Protein AF-A0A2H2ZWR9-F1 (afdb_monomer)

Secondary structure (DSSP, 8-state):
----SS-B--TTS-SSSBPPPHHHHHHHH--PPP-HHHHHTT--HHHHHHHHHHHHHHH-TTS----HHHHHHHHHHHHHHHTTSPP--TTSS-S---HHHHHHHHHHHHHHHHHHHHHH-GGGGGGHHHHHHHHHHHHHHHHHHHHHHHH--S-THHHHHHHHHHHHHHHHHHTTTT-HHHHHHHHHHHHHHHHHTT--SHHHHHHHHHHH----STTHHHHHHHHHHHHHGGG--

Sequence (237 aa):
MEAPQFPTKDDAGDGDGISAIPQWKLALTDAEPQVEFLDALDITPAMKDILSRLRRILHHSGHLSLTNTQLHDLTCFVVHKLLPLPPVTETSTYADANPLRLAASECLRCATALYMLIIHGTTYYSHFGLANAIIRQLRYHLVALHEAAAVSSVTAHDHDLLKLWALSVGMVASVGNGLHIDHEWFTDQARASAAALGARKWDDIVSHLQVILWARMPQEELFRQEWERAFVTTSVR

Foldseek 3Di:
DPAPPWAEADLVRDDTDQYDDPLLNVLVVDPDPQQVLLVLQLADPLLSSLQSSLLCSFVPPPPDDQDLVSLVSNLSNLSNHLRPDPQPDCPDPDVDPQLLRSLLHLLSSLLVNLVSDLQSDDPPVVCLVVLVVSLVSNVVSLVSNVVSVVVDPDDCVSVLLSSLLSLLSSLLSCPPSPNVVSNVVSLVSNLVSCVVVVHQAPVSSVVSNSSRHDHPGPSSVSSRVSVVVSNVVVPDD

Radius of gyration: 17.34 Å; Cα contacts (8 Å, |Δi|>4): 251; chains: 1; bounding box: 40×41×49 Å

Nearest PDB structures (foldseek):
  5m73-assembly1_C  TM=4.743E-01  e=1.566E+00  Homo sapiens
  4p3f-assembly1_A  TM=3.945E-01  e=1.429E+00  Homo sapiens
  7nfx-assembly1_u  TM=4.242E-01  e=3.405E+00  Homo sapiens
  8v3b-assembly1_a  TM=3.381E-01  e=2.588E+00  synthetic construct
  3jaj-assembly1_6  TM=3.445E-01  e=4.087E+00  Oryctolagus cuniculus

Organism: Trichoderma parareesei (NCBI:txid858221)

Solvent-accessible surface area (backbone atoms only — not comparable to full-atom values): 13463 Å² total; per-residue (Å²): 127,93,60,62,94,48,50,47,24,47,97,89,62,51,76,62,60,47,65,74,51,70,65,64,59,52,37,68,71,58,87,64,80,76,60,67,64,66,65,71,51,49,51,46,70,70,56,51,53,53,48,54,32,49,36,47,63,45,58,40,84,83,54,75,78,70,49,74,65,56,40,46,52,48,34,53,43,50,41,32,53,52,65,68,48,73,77,83,54,77,78,52,97,52,100,69,66,53,61,41,28,44,19,46,35,48,24,50,47,32,28,49,42,50,44,41,48,54,71,63,39,80,87,58,72,90,36,63,68,56,52,55,53,38,48,55,49,29,53,52,24,49,52,47,27,54,58,35,48,75,73,42,93,62,82,57,64,62,58,48,44,49,47,40,38,38,24,51,39,42,26,53,69,25,60,93,68,84,33,61,72,57,22,50,51,24,46,54,52,30,51,54,45,33,54,77,72,67,41,84,51,63,73,52,48,52,57,47,29,55,73,74,61,53,59,97,49,84,56,50,54,57,52,46,55,53,49,54,52,58,55,57,70,66,77,70,129

Structure (mmCIF, N/CA/C/O backbone):
data_AF-A0A2H2ZWR9-F1
#
_entry.id   AF-A0A2H2ZWR9-F1
#
loop_
_atom_site.group_PDB
_atom_site.id
_atom_site.type_symbol
_atom_site.label_atom_id
_atom_site.label_alt_id
_atom_site.label_comp_id
_atom_site.label_asym_id
_atom_site.label_entity_id
_atom_site.label_seq_id
_atom_site.pdbx_PDB_ins_code
_atom_site.Cartn_x
_atom_site.Cartn_y
_atom_site.Cartn_z
_atom_site.occupancy
_atom_site.B_iso_or_equiv
_atom_site.auth_seq_id
_atom_site.auth_comp_id
_atom_site.auth_asym_id
_atom_site.auth_atom_id
_atom_site.pdbx_PDB_model_num
ATOM 1 N N . MET A 1 1 ? 16.711 11.596 -3.605 1.00 50.69 1 MET A N 1
ATOM 2 C CA . MET A 1 1 ? 16.173 10.304 -3.135 1.00 50.69 1 MET A CA 1
ATOM 3 C C . MET A 1 1 ? 17.308 9.308 -3.260 1.00 50.69 1 MET A C 1
ATOM 5 O O . MET A 1 1 ? 17.981 9.362 -4.283 1.00 50.69 1 MET A O 1
ATOM 9 N N . GLU A 1 2 ? 17.578 8.479 -2.253 1.00 54.47 2 GLU A N 1
ATOM 10 C CA . GLU A 1 2 ? 18.428 7.306 -2.484 1.00 54.47 2 GLU A CA 1
ATOM 11 C C . GLU A 1 2 ? 17.659 6.410 -3.453 1.00 54.47 2 GLU A C 1
ATOM 13 O O . GLU A 1 2 ? 16.651 5.806 -3.094 1.00 54.47 2 GLU A O 1
ATOM 18 N N . ALA A 1 3 ? 18.042 6.461 -4.725 1.00 60.97 3 ALA A N 1
ATOM 19 C CA . ALA A 1 3 ? 17.500 5.568 -5.726 1.00 60.97 3 ALA A CA 1
ATOM 20 C C . ALA A 1 3 ? 18.183 4.202 -5.562 1.00 60.97 3 ALA A C 1
ATOM 22 O O . ALA A 1 3 ? 19.350 4.150 -5.155 1.00 60.97 3 ALA A O 1
ATOM 23 N N . PRO A 1 4 ? 17.484 3.102 -5.873 1.00 64.50 4 PRO A N 1
ATOM 24 C CA . PRO A 1 4 ? 18.125 1.805 -5.988 1.00 64.50 4 PRO A CA 1
ATOM 25 C C . PRO A 1 4 ? 19.365 1.895 -6.886 1.00 64.50 4 PRO A C 1
ATOM 27 O O . PRO A 1 4 ? 19.348 2.574 -7.912 1.00 64.50 4 PRO A O 1
ATOM 30 N N . GLN A 1 5 ? 20.449 1.231 -6.481 1.00 67.62 5 GLN A N 1
ATOM 31 C CA . GLN A 1 5 ? 21.755 1.362 -7.137 1.00 67.62 5 GLN A CA 1
ATOM 32 C C . GLN A 1 5 ? 21.746 0.842 -8.584 1.00 67.62 5 GLN A C 1
ATOM 34 O O . GLN A 1 5 ? 22.546 1.290 -9.404 1.00 67.62 5 GLN A O 1
ATOM 39 N N . PHE A 1 6 ? 20.842 -0.089 -8.895 1.00 71.62 6 PHE A N 1
ATOM 40 C CA . PHE A 1 6 ? 20.730 -0.723 -10.203 1.00 71.62 6 PHE A CA 1
ATOM 41 C C . PHE A 1 6 ? 19.311 -0.563 -10.776 1.00 71.62 6 PHE A C 1
ATOM 43 O O . PHE A 1 6 ? 18.341 -0.598 -10.019 1.00 71.62 6 PHE A O 1
ATOM 50 N N . PRO A 1 7 ? 19.156 -0.419 -12.103 1.00 76.62 7 PRO A N 1
ATOM 51 C CA . PRO A 1 7 ? 17.848 -0.504 -12.741 1.00 76.62 7 PRO A CA 1
ATOM 52 C C . PRO A 1 7 ? 17.295 -1.942 -12.715 1.00 76.62 7 PRO A C 1
ATOM 54 O O . PRO A 1 7 ? 17.941 -2.881 -12.238 1.00 76.62 7 PRO A O 1
ATOM 57 N N . THR A 1 8 ? 16.076 -2.119 -13.223 1.00 80.12 8 THR A N 1
ATOM 58 C CA . THR A 1 8 ? 15.511 -3.445 -13.516 1.00 80.12 8 THR A CA 1
ATOM 59 C C . THR A 1 8 ? 15.483 -3.670 -15.017 1.00 80.12 8 THR A C 1
ATOM 61 O O . THR A 1 8 ? 15.303 -2.724 -15.785 1.00 80.12 8 THR A O 1
ATOM 64 N N . LYS A 1 9 ? 15.646 -4.929 -15.425 1.00 82.50 9 LYS A N 1
ATOM 65 C CA . LYS A 1 9 ? 15.399 -5.333 -16.808 1.00 82.50 9 LYS A CA 1
ATOM 66 C C . LYS A 1 9 ? 13.905 -5.315 -17.099 1.00 82.50 9 LYS A C 1
ATOM 68 O O . LYS A 1 9 ? 13.092 -5.541 -16.195 1.00 82.50 9 LYS A O 1
ATOM 73 N N . ASP A 1 10 ? 13.554 -5.078 -18.354 1.00 76.56 10 ASP A N 1
ATOM 74 C CA . ASP A 1 10 ? 12.167 -5.183 -18.789 1.00 76.56 10 ASP A CA 1
ATOM 75 C C . ASP A 1 10 ? 11.682 -6.648 -18.827 1.00 76.56 10 ASP A C 1
ATOM 77 O O . ASP A 1 10 ? 12.406 -7.594 -18.492 1.00 76.56 10 ASP A O 1
ATOM 81 N N . ASP A 1 11 ? 10.419 -6.848 -19.207 1.00 74.81 11 ASP A N 1
ATOM 82 C CA . ASP A 1 11 ? 9.818 -8.183 -19.243 1.00 74.81 11 ASP A CA 1
ATOM 83 C C . ASP A 1 11 ? 10.410 -9.081 -20.351 1.00 74.81 11 ASP A C 1
ATOM 85 O O . ASP A 1 11 ? 10.362 -10.309 -20.221 1.00 74.81 11 ASP A O 1
ATOM 89 N N . ALA A 1 12 ? 11.007 -8.495 -21.400 1.00 69.81 12 ALA A N 1
ATOM 90 C CA . ALA A 1 12 ? 11.752 -9.216 -22.435 1.00 69.81 12 ALA A CA 1
ATOM 91 C C . ALA A 1 12 ? 13.157 -9.629 -21.951 1.00 69.81 12 ALA A C 1
ATOM 93 O O . ALA A 1 12 ? 13.765 -10.546 -22.503 1.00 69.81 12 ALA A O 1
ATOM 94 N N . GLY A 1 13 ? 13.626 -9.037 -20.850 1.00 72.56 13 GLY A N 1
ATOM 95 C CA . GLY A 1 13 ? 14.961 -9.248 -20.306 1.00 72.56 13 GLY A CA 1
ATOM 96 C C . GLY A 1 13 ? 16.002 -8.303 -20.899 1.00 72.56 13 GLY A C 1
ATOM 97 O O . GLY A 1 13 ? 17.197 -8.559 -20.719 1.00 72.56 13 GLY A O 1
ATOM 98 N N . ASP A 1 14 ? 15.562 -7.233 -21.556 1.00 71.00 14 ASP A N 1
ATOM 99 C CA . ASP A 1 14 ? 16.413 -6.193 -22.110 1.00 71.00 14 ASP A CA 1
ATOM 100 C C . ASP A 1 14 ? 16.729 -5.120 -21.050 1.00 71.00 14 ASP A C 1
ATOM 102 O O . ASP A 1 14 ? 15.963 -4.866 -20.113 1.00 71.00 14 ASP A O 1
ATOM 106 N N . GLY A 1 15 ? 17.908 -4.506 -21.187 1.00 72.38 15 GLY A N 1
ATOM 107 C CA . GLY A 1 15 ? 18.452 -3.513 -20.257 1.00 72.38 15 GLY A CA 1
ATOM 108 C C . GLY A 1 15 ? 19.461 -4.066 -19.242 1.00 72.38 15 GLY A C 1
ATOM 109 O O . GLY A 1 15 ? 19.745 -5.267 -19.173 1.00 72.38 15 GLY A O 1
ATOM 110 N N . ASP A 1 16 ? 20.007 -3.154 -18.437 1.00 69.06 16 ASP A N 1
ATOM 111 C CA . ASP A 1 16 ? 20.977 -3.454 -17.384 1.00 69.06 16 ASP A CA 1
ATOM 112 C C . ASP A 1 16 ? 20.286 -3.580 -16.014 1.00 69.06 16 ASP A C 1
ATOM 114 O O . ASP A 1 16 ? 19.300 -2.902 -15.732 1.00 69.06 16 ASP A O 1
ATOM 118 N N . GLY A 1 17 ? 20.814 -4.438 -15.136 1.00 78.38 17 GLY A N 1
ATOM 119 C CA . GLY A 1 17 ? 20.362 -4.551 -13.743 1.00 78.38 17 GLY A CA 1
ATOM 120 C C . GLY A 1 17 ? 19.562 -5.815 -13.403 1.00 78.38 17 GLY A C 1
ATOM 121 O O . GLY A 1 17 ? 19.810 -6.895 -13.952 1.00 78.38 17 GLY A O 1
ATOM 122 N N . ILE A 1 18 ? 18.658 -5.713 -12.422 1.00 80.44 18 ILE A N 1
ATOM 123 C CA . ILE A 1 18 ? 18.008 -6.875 -11.789 1.00 80.44 18 ILE A CA 1
ATOM 124 C C . ILE A 1 18 ? 17.006 -7.513 -12.754 1.00 80.44 18 ILE A C 1
ATOM 126 O O . ILE A 1 18 ? 16.113 -6.850 -13.281 1.00 80.44 18 ILE A O 1
ATOM 130 N N . SER A 1 19 ? 17.150 -8.820 -12.976 1.00 83.81 19 SER A N 1
ATOM 131 C CA . SER A 1 19 ? 16.258 -9.586 -13.853 1.00 83.81 19 SER A CA 1
ATOM 132 C C . SER A 1 19 ? 14.951 -9.940 -13.145 1.00 83.81 19 SER A C 1
ATOM 134 O O . SER A 1 19 ? 14.957 -10.269 -11.961 1.00 83.81 19 SER A O 1
ATOM 136 N N . ALA A 1 20 ? 13.839 -9.933 -13.885 1.00 83.81 20 ALA A N 1
ATOM 137 C CA . ALA A 1 20 ? 12.557 -10.401 -13.370 1.00 83.81 20 ALA A CA 1
ATOM 138 C C . ALA A 1 20 ? 12.635 -11.873 -12.936 1.00 83.81 20 ALA A C 1
ATOM 140 O O . ALA A 1 20 ? 13.124 -12.727 -13.685 1.00 83.81 20 ALA A O 1
ATOM 141 N N . ILE A 1 21 ? 12.110 -12.170 -11.746 1.00 85.12 21 ILE A N 1
ATOM 142 C CA . ILE A 1 21 ? 12.061 -13.536 -11.219 1.00 85.12 21 ILE A CA 1
ATOM 143 C C . ILE A 1 21 ? 11.062 -14.399 -12.012 1.00 85.12 21 ILE A C 1
ATOM 145 O O . ILE A 1 21 ? 10.106 -13.860 -12.580 1.00 85.12 21 ILE A O 1
ATOM 149 N N . PRO A 1 22 ? 11.213 -15.737 -12.040 1.00 85.75 22 PRO A N 1
ATOM 150 C CA . PRO A 1 22 ? 10.302 -16.615 -12.777 1.00 85.75 22 PRO A CA 1
ATOM 151 C C . PRO A 1 22 ? 8.822 -16.402 -12.430 1.00 85.75 22 PRO A C 1
ATOM 153 O O . PRO A 1 22 ? 7.985 -16.344 -13.323 1.00 85.75 22 PRO A O 1
ATOM 156 N N . GLN A 1 23 ? 8.504 -16.197 -11.151 1.00 86.62 23 GLN A N 1
ATOM 157 C CA . GLN A 1 23 ? 7.146 -15.950 -10.658 1.00 86.62 23 GLN A CA 1
ATOM 158 C C . GLN A 1 23 ? 6.553 -14.662 -11.242 1.00 86.62 23 GLN A C 1
ATOM 160 O O . GLN A 1 23 ? 5.377 -14.629 -11.586 1.00 86.62 23 GLN A O 1
ATOM 165 N N . TRP A 1 24 ? 7.372 -13.620 -11.421 1.00 87.75 24 TRP A N 1
ATOM 166 C CA . TRP A 1 24 ? 6.958 -12.361 -12.044 1.00 87.75 24 TRP A CA 1
ATOM 167 C C . TRP A 1 24 ? 6.587 -12.533 -13.517 1.00 87.75 24 TRP A C 1
ATOM 169 O O . TRP A 1 24 ? 5.649 -11.900 -14.008 1.00 87.75 24 TRP A O 1
ATOM 179 N N . LYS A 1 25 ? 7.323 -13.398 -14.221 1.00 85.56 25 LYS A N 1
ATOM 180 C CA . LYS A 1 25 ? 7.058 -13.728 -15.625 1.00 85.56 25 LYS A CA 1
ATOM 181 C C . LYS A 1 25 ? 5.814 -14.603 -15.765 1.00 85.56 25 LYS A C 1
ATOM 183 O O . LYS A 1 25 ? 4.975 -14.319 -16.609 1.00 85.56 25 LYS A O 1
ATOM 188 N N . LEU A 1 26 ? 5.662 -15.613 -14.908 1.00 82.81 26 LEU A N 1
ATOM 189 C CA . LEU A 1 26 ? 4.489 -16.498 -14.894 1.00 82.81 26 LEU A CA 1
ATOM 190 C C . LEU A 1 26 ? 3.201 -15.743 -14.549 1.00 82.81 26 LEU A C 1
ATOM 192 O O . LEU A 1 26 ? 2.162 -15.978 -15.160 1.00 82.81 26 LEU A O 1
ATOM 196 N N . ALA A 1 27 ? 3.287 -14.753 -13.660 1.00 82.94 27 ALA A N 1
ATOM 197 C CA . ALA A 1 27 ? 2.158 -13.893 -13.336 1.00 82.94 27 ALA A CA 1
ATOM 198 C C . ALA A 1 27 ? 1.628 -13.096 -14.543 1.00 82.94 27 ALA A C 1
ATOM 200 O O . ALA A 1 27 ? 0.537 -12.548 -14.446 1.00 82.94 27 ALA A O 1
ATOM 201 N N . LEU A 1 28 ? 2.356 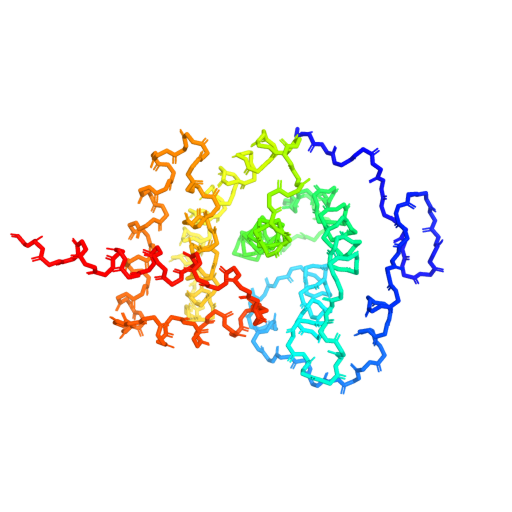-13.001 -15.664 1.00 76.00 28 LEU A N 1
ATOM 202 C CA . LEU A 1 28 ? 1.871 -12.368 -16.896 1.00 76.00 28 LEU A CA 1
ATOM 203 C C . LEU A 1 28 ? 0.943 -13.280 -17.708 1.00 76.00 28 LEU A C 1
ATOM 205 O O . LEU A 1 28 ? 0.034 -12.788 -18.373 1.00 76.00 28 LEU A O 1
ATOM 209 N N . THR A 1 29 ? 1.192 -14.590 -17.675 1.00 65.06 29 THR A N 1
ATOM 210 C CA . THR A 1 29 ? 0.524 -15.582 -18.529 1.00 65.06 29 THR A CA 1
ATOM 211 C C . THR A 1 29 ? -0.797 -16.090 -17.963 1.00 65.06 29 THR A C 1
ATOM 213 O O . THR A 1 29 ? -1.626 -16.576 -18.730 1.00 65.06 29 THR A O 1
ATOM 216 N N . ASP A 1 30 ? -1.022 -15.947 -16.656 1.00 61.34 30 ASP A N 1
ATOM 217 C CA . ASP A 1 30 ? -2.288 -16.336 -16.040 1.00 61.34 30 ASP A CA 1
ATOM 218 C C . ASP A 1 30 ? -3.377 -15.299 -16.333 1.00 61.34 30 ASP A C 1
ATOM 220 O O . ASP A 1 30 ? -3.388 -14.176 -15.812 1.00 61.34 30 ASP A O 1
ATOM 224 N N . ALA A 1 31 ? -4.311 -15.699 -17.195 1.00 52.28 31 ALA A N 1
ATOM 225 C CA . ALA A 1 31 ? -5.520 -14.961 -17.526 1.00 52.28 31 ALA A CA 1
ATOM 226 C C . ALA A 1 31 ? -6.542 -15.058 -16.380 1.00 52.28 31 ALA A C 1
ATOM 228 O O . ALA A 1 31 ? -7.630 -15.604 -16.542 1.00 52.28 31 ALA A O 1
ATOM 229 N N . GLU A 1 32 ? -6.197 -14.540 -15.203 1.00 55.16 32 GLU A N 1
ATOM 230 C CA . GLU A 1 32 ? -7.221 -14.213 -14.215 1.00 55.16 32 GLU A CA 1
ATOM 231 C C . GLU A 1 32 ? -7.973 -12.946 -14.634 1.00 55.16 32 GLU A C 1
ATOM 233 O O . GLU A 1 32 ? -7.344 -12.017 -15.167 1.00 55.16 32 GLU A O 1
ATOM 238 N N . PRO A 1 33 ? -9.294 -12.877 -14.374 1.00 55.25 33 PRO A N 1
ATOM 239 C CA . PRO A 1 33 ? -10.056 -11.659 -14.592 1.00 55.25 33 PRO A CA 1
ATOM 240 C C . PRO A 1 33 ? -9.368 -10.514 -13.848 1.00 55.25 33 PRO A C 1
ATOM 242 O O . PRO A 1 33 ? -9.050 -10.627 -12.662 1.00 55.25 33 PRO A O 1
ATOM 245 N N . GLN A 1 34 ? -9.085 -9.425 -14.569 1.00 55.59 34 GLN A N 1
ATOM 246 C CA . GLN A 1 34 ? -8.612 -8.201 -13.934 1.00 55.59 34 GLN A CA 1
ATOM 247 C C . GLN A 1 34 ? -9.599 -7.849 -12.827 1.00 55.59 34 GLN A C 1
ATOM 249 O O . GLN A 1 34 ? -10.811 -7.871 -13.037 1.00 55.59 34 GLN A O 1
ATOM 254 N N . VAL A 1 35 ? -9.076 -7.600 -11.631 1.00 63.00 35 VAL A N 1
ATOM 255 C CA . VAL A 1 35 ? -9.923 -7.255 -10.497 1.00 63.00 35 VAL A CA 1
ATOM 256 C C . VAL A 1 35 ? -10.542 -5.901 -10.822 1.00 63.00 35 VAL A C 1
ATOM 258 O O . VAL A 1 35 ? -9.807 -4.918 -10.884 1.00 63.00 35 VAL A O 1
ATOM 261 N N . GLU A 1 36 ? -11.863 -5.859 -11.021 1.00 70.62 36 GLU A N 1
ATOM 262 C CA . GLU A 1 36 ? -12.640 -4.649 -11.361 1.00 70.62 36 GLU A CA 1
ATOM 263 C C . GLU A 1 36 ? -12.281 -3.453 -10.459 1.00 70.62 36 GLU A C 1
ATOM 265 O O . GLU A 1 36 ? -12.271 -2.303 -10.885 1.00 70.62 36 GLU A O 1
ATOM 270 N N . PHE A 1 37 ? -11.876 -3.742 -9.223 1.00 77.56 37 PHE A N 1
ATOM 271 C CA . PHE A 1 37 ? -11.366 -2.775 -8.262 1.00 77.56 37 PHE A CA 1
ATOM 272 C C . PHE A 1 37 ? -10.126 -1.982 -8.734 1.00 77.56 37 PHE A C 1
ATOM 274 O O . PHE A 1 37 ? -10.056 -0.774 -8.527 1.00 77.56 37 PHE A O 1
ATOM 281 N N . LEU A 1 38 ? -9.133 -2.618 -9.373 1.00 78.12 38 LEU A N 1
ATOM 282 C CA . LEU A 1 38 ? -7.928 -1.909 -9.840 1.00 78.12 38 LEU A CA 1
ATOM 283 C C . LEU A 1 38 ? -8.235 -0.944 -10.990 1.00 78.12 38 LEU A C 1
ATOM 285 O O . LEU A 1 38 ? -7.519 0.041 -11.162 1.00 78.12 38 LEU A O 1
ATOM 289 N N . ASP A 1 39 ? -9.277 -1.234 -11.769 1.00 80.00 39 ASP A N 1
ATOM 290 C CA . ASP A 1 39 ? -9.803 -0.322 -12.783 1.00 80.00 39 ASP A CA 1
ATOM 291 C C . ASP A 1 39 ? -10.508 0.882 -12.152 1.00 80.00 39 ASP A C 1
ATOM 293 O O . ASP A 1 39 ? -10.339 2.007 -12.620 1.00 80.00 39 ASP A O 1
ATOM 297 N N . ALA A 1 40 ? -11.226 0.667 -11.049 1.00 82.75 40 ALA A N 1
ATOM 298 C CA . ALA A 1 40 ? -11.943 1.721 -10.336 1.00 82.75 40 ALA A CA 1
ATOM 299 C C . ALA A 1 40 ? -11.025 2.733 -9.619 1.00 82.75 40 ALA A C 1
ATOM 301 O O . ALA A 1 40 ? -11.422 3.876 -9.399 1.00 82.75 40 ALA A O 1
ATOM 302 N N . LEU A 1 41 ? -9.784 2.350 -9.291 1.00 81.50 41 LEU A N 1
ATOM 303 C CA . LEU A 1 41 ? -8.815 3.234 -8.629 1.00 81.50 41 LEU A CA 1
ATOM 304 C C . LEU A 1 41 ? -8.221 4.334 -9.528 1.00 81.50 41 LEU A C 1
ATOM 306 O O . LEU A 1 41 ? -7.492 5.177 -9.011 1.00 81.50 41 LEU A O 1
ATOM 310 N N . ASP A 1 42 ? -8.477 4.313 -10.843 1.00 84.25 42 ASP A N 1
ATOM 311 C CA . ASP A 1 42 ? -7.920 5.263 -11.825 1.00 84.25 42 ASP A CA 1
ATOM 312 C C . ASP A 1 42 ? -6.413 5.520 -11.617 1.00 84.25 42 ASP A C 1
ATOM 314 O O . ASP A 1 42 ? -5.978 6.634 -11.348 1.00 84.25 42 ASP A O 1
ATOM 318 N N . ILE A 1 43 ? -5.585 4.471 -11.693 1.00 86.81 43 ILE A N 1
ATOM 319 C CA . ILE A 1 43 ? -4.127 4.558 -11.474 1.00 86.81 43 ILE A CA 1
ATOM 320 C C . ILE A 1 43 ? -3.328 4.529 -12.779 1.00 86.81 43 ILE A C 1
ATOM 322 O O . ILE A 1 43 ? -3.855 4.334 -13.881 1.00 86.81 43 ILE A O 1
ATOM 326 N N . THR A 1 44 ? -2.020 4.776 -12.700 1.00 87.38 44 THR A N 1
ATOM 327 C CA . THR A 1 44 ? -1.153 4.665 -13.879 1.00 87.38 44 THR A CA 1
ATOM 328 C C . THR A 1 44 ? -1.069 3.216 -14.375 1.00 87.38 44 THR A C 1
ATOM 330 O O . THR A 1 44 ? -1.099 2.279 -13.569 1.00 87.38 44 THR A O 1
ATOM 333 N N . PRO A 1 45 ? -0.900 2.991 -15.694 1.00 85.25 45 PRO A N 1
ATOM 334 C CA . PRO A 1 45 ? -0.803 1.638 -16.243 1.00 85.25 45 PRO A CA 1
ATOM 335 C C . PRO A 1 45 ? 0.365 0.842 -15.648 1.00 85.25 45 PRO A C 1
ATOM 337 O O . PRO A 1 45 ? 0.233 -0.352 -15.401 1.00 85.25 45 PRO A O 1
ATOM 340 N N . ALA A 1 46 ? 1.483 1.517 -15.358 1.00 86.06 46 ALA A N 1
ATOM 341 C CA . ALA A 1 46 ? 2.647 0.907 -14.722 1.00 86.06 46 ALA A CA 1
ATOM 342 C C . ALA A 1 46 ? 2.323 0.379 -13.315 1.00 86.06 46 ALA A C 1
ATOM 344 O O . ALA A 1 46 ? 2.667 -0.758 -12.993 1.00 86.06 46 ALA A O 1
ATOM 345 N N . MET A 1 47 ? 1.615 1.163 -12.492 1.00 89.50 47 MET A N 1
ATOM 346 C CA . MET A 1 47 ? 1.202 0.690 -11.170 1.00 89.50 47 MET A CA 1
ATOM 347 C C . MET A 1 47 ? 0.162 -0.419 -11.249 1.00 89.50 47 MET A C 1
ATOM 349 O O . MET A 1 47 ? 0.242 -1.376 -10.476 1.00 89.50 47 MET A O 1
ATOM 353 N N . LYS A 1 48 ? -0.771 -0.330 -12.202 1.00 89.12 48 LYS A N 1
ATOM 354 C CA . LYS A 1 48 ? -1.764 -1.380 -12.435 1.00 89.12 48 LYS A CA 1
ATOM 355 C C . LYS A 1 48 ? -1.106 -2.714 -12.796 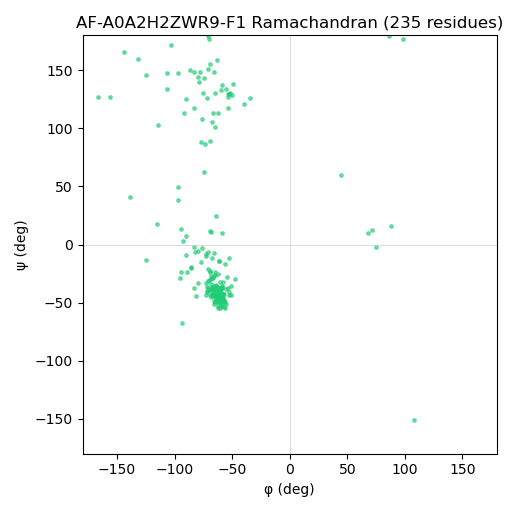1.00 89.12 48 LYS A C 1
ATOM 357 O O . LYS A 1 48 ? -1.481 -3.735 -12.220 1.00 89.12 48 LYS A O 1
ATOM 362 N N . ASP A 1 49 ? -0.118 -2.717 -13.693 1.00 87.94 49 ASP A N 1
ATOM 363 C CA . ASP A 1 49 ? 0.639 -3.924 -14.066 1.00 87.94 49 ASP A CA 1
ATOM 364 C C . ASP A 1 49 ? 1.362 -4.532 -12.855 1.00 87.94 49 ASP A C 1
ATOM 366 O O . ASP A 1 49 ? 1.191 -5.716 -12.554 1.00 87.94 49 ASP A O 1
ATOM 370 N N . ILE A 1 50 ? 2.097 -3.706 -12.102 1.00 90.50 50 ILE A N 1
ATOM 371 C CA . ILE A 1 50 ? 2.859 -4.157 -10.931 1.00 90.50 50 ILE A CA 1
ATOM 372 C C . ILE A 1 50 ? 1.939 -4.763 -9.865 1.00 90.50 50 ILE A C 1
ATOM 374 O O . ILE A 1 50 ? 2.198 -5.871 -9.389 1.00 90.50 50 ILE A O 1
ATOM 378 N N . LEU A 1 51 ? 0.854 -4.072 -9.504 1.00 91.12 51 LEU A N 1
ATOM 379 C CA . LEU A 1 51 ? -0.093 -4.558 -8.498 1.00 91.12 51 LEU A CA 1
ATOM 380 C C . LEU A 1 51 ? -0.803 -5.829 -8.949 1.00 91.12 51 LEU A C 1
ATOM 382 O O . LEU A 1 51 ? -0.932 -6.756 -8.155 1.00 91.12 51 LEU A O 1
ATOM 386 N N . SER A 1 52 ? -1.221 -5.908 -10.213 1.00 89.12 52 SER A N 1
ATOM 387 C CA . SER A 1 52 ? -1.886 -7.103 -10.746 1.00 89.12 52 SER A CA 1
ATOM 388 C C . SER A 1 52 ? -0.990 -8.337 -10.621 1.00 89.12 52 SER A C 1
ATOM 390 O O . SER A 1 52 ? -1.443 -9.393 -10.180 1.00 89.12 52 SER A O 1
ATOM 392 N N . ARG A 1 53 ? 0.304 -8.202 -10.933 1.00 89.44 53 ARG A N 1
ATOM 393 C CA . ARG A 1 53 ? 1.274 -9.300 -10.801 1.00 89.44 53 ARG A CA 1
ATOM 394 C C . ARG A 1 53 ? 1.555 -9.656 -9.354 1.00 89.44 53 ARG A C 1
ATOM 396 O O . ARG A 1 53 ? 1.574 -10.835 -9.020 1.00 89.44 53 ARG A O 1
ATOM 403 N N . LEU A 1 54 ? 1.737 -8.662 -8.489 1.00 91.44 54 LEU A N 1
ATOM 404 C CA . LEU A 1 54 ? 1.937 -8.895 -7.060 1.00 91.44 54 LEU A CA 1
ATOM 405 C C . LEU A 1 54 ? 0.745 -9.607 -6.429 1.00 91.44 54 LEU A C 1
ATOM 407 O O . LEU A 1 54 ? 0.941 -10.547 -5.668 1.00 91.44 54 LEU A O 1
ATOM 411 N N . ARG A 1 55 ? -0.480 -9.207 -6.778 1.00 89.38 55 ARG A N 1
ATOM 412 C CA . ARG A 1 55 ? -1.695 -9.893 -6.337 1.00 89.38 55 ARG A CA 1
ATOM 413 C C . ARG A 1 55 ? -1.700 -11.339 -6.798 1.00 89.38 55 ARG A C 1
ATOM 415 O O . ARG A 1 55 ? -1.888 -12.209 -5.965 1.00 89.38 55 ARG A O 1
ATOM 422 N N . ARG A 1 56 ? -1.410 -11.616 -8.073 1.00 87.06 56 ARG A N 1
ATOM 423 C CA . ARG A 1 56 ? -1.298 -13.000 -8.563 1.00 87.06 56 ARG A CA 1
ATOM 424 C C . ARG A 1 56 ? -0.276 -13.785 -7.750 1.00 87.06 56 ARG A C 1
ATOM 426 O O . ARG A 1 56 ? -0.616 -14.817 -7.198 1.00 87.06 56 ARG A O 1
ATOM 433 N N . ILE A 1 57 ? 0.933 -13.262 -7.574 1.00 88.44 57 ILE A N 1
ATOM 434 C CA . ILE A 1 57 ? 2.004 -13.959 -6.846 1.00 88.44 57 ILE A CA 1
ATOM 435 C C . ILE A 1 57 ? 1.652 -14.194 -5.367 1.00 88.44 57 ILE A C 1
ATOM 437 O O . ILE A 1 57 ? 1.964 -15.254 -4.832 1.00 88.44 57 ILE A O 1
ATOM 441 N N . LEU A 1 58 ? 1.036 -13.215 -4.696 1.00 87.25 58 LEU A N 1
ATOM 442 C CA . LEU A 1 58 ? 0.815 -13.239 -3.244 1.00 87.25 58 LEU A CA 1
ATOM 443 C C . LEU A 1 58 ? -0.559 -13.793 -2.828 1.00 87.25 58 LEU A C 1
ATOM 445 O O . LEU A 1 58 ? -0.699 -14.261 -1.698 1.00 87.25 58 LEU A O 1
ATOM 449 N N . HIS A 1 59 ? -1.572 -13.748 -3.701 1.00 82.31 59 HIS A N 1
ATOM 450 C CA . HIS A 1 59 ? -2.927 -14.262 -3.440 1.00 82.31 59 HIS A CA 1
ATOM 451 C C . HIS A 1 59 ? -3.142 -15.676 -3.962 1.00 82.31 59 HIS A C 1
ATOM 453 O O . HIS A 1 59 ? -3.952 -16.402 -3.379 1.00 82.31 59 HIS A O 1
ATOM 459 N N . HIS A 1 60 ? -2.453 -16.098 -5.030 1.00 73.38 60 HIS A N 1
ATOM 460 C CA . HIS A 1 60 ? -2.625 -17.460 -5.527 1.00 73.38 60 HIS A CA 1
ATOM 461 C C . HIS A 1 60 ? -2.072 -18.481 -4.535 1.00 73.38 60 HIS A C 1
ATOM 463 O O . HIS A 1 60 ? -0.875 -18.742 -4.463 1.00 73.38 60 HIS A O 1
ATOM 469 N N . SER A 1 61 ? -2.995 -19.152 -3.850 1.00 54.72 61 SER A N 1
ATOM 470 C CA . SER A 1 61 ? -2.733 -20.321 -3.002 1.00 54.72 61 SER A CA 1
ATOM 471 C C . SER A 1 61 ? -2.143 -21.528 -3.755 1.00 54.72 61 SER A C 1
ATOM 473 O O . SER A 1 61 ? -1.649 -22.455 -3.118 1.00 54.72 61 SER A O 1
ATOM 475 N N . GLY A 1 62 ? -2.187 -21.523 -5.096 1.00 51.34 62 GLY A N 1
ATOM 476 C CA . GLY A 1 62 ? -1.639 -22.574 -5.959 1.00 51.34 62 GLY A CA 1
ATOM 477 C C . GLY A 1 62 ? -0.153 -22.421 -6.302 1.00 51.34 62 GLY A C 1
ATOM 478 O O . GLY A 1 62 ? 0.491 -23.409 -6.656 1.00 51.34 62 GLY A O 1
ATOM 479 N N . HIS A 1 63 ? 0.422 -21.222 -6.160 1.00 52.81 63 HIS A N 1
ATOM 480 C CA . HIS A 1 63 ? 1.870 -21.061 -6.220 1.00 52.81 63 HIS A CA 1
ATOM 481 C C . HIS A 1 63 ? 2.434 -21.386 -4.840 1.00 52.81 63 HIS A C 1
ATOM 483 O O . HIS A 1 63 ? 2.096 -20.736 -3.854 1.00 52.81 63 HIS A O 1
ATOM 489 N N . LEU A 1 64 ? 3.258 -22.437 -4.782 1.00 55.50 64 LEU A N 1
ATOM 490 C CA . LEU A 1 64 ? 4.040 -22.839 -3.610 1.00 55.50 64 LEU A CA 1
ATOM 491 C C . LEU A 1 64 ? 4.492 -21.595 -2.838 1.00 55.50 64 LEU A C 1
ATOM 493 O O . LEU A 1 64 ? 5.085 -20.700 -3.442 1.00 55.50 64 LEU A O 1
ATOM 497 N N . SER A 1 65 ? 4.191 -21.548 -1.535 1.00 71.94 65 SER A N 1
ATOM 498 C CA . SER A 1 65 ? 4.600 -20.462 -0.639 1.00 71.94 65 SER A CA 1
ATOM 499 C C . SER A 1 65 ? 6.026 -20.034 -0.975 1.00 71.94 65 SER A C 1
ATOM 501 O O . SER A 1 65 ? 6.925 -20.883 -0.948 1.00 71.94 65 SER A O 1
ATOM 503 N N . LEU A 1 66 ? 6.214 -18.759 -1.334 1.00 82.50 66 LEU A N 1
ATOM 504 C CA . LEU A 1 66 ? 7.522 -18.249 -1.736 1.00 82.50 66 LEU A CA 1
ATOM 505 C C . LEU A 1 66 ? 8.557 -18.645 -0.684 1.00 82.50 66 LEU A C 1
ATOM 507 O O . LEU A 1 66 ? 8.362 -18.413 0.511 1.00 82.50 66 LEU A O 1
ATOM 511 N N . THR A 1 67 ? 9.663 -19.242 -1.120 1.00 86.62 67 THR A N 1
ATOM 512 C CA . THR A 1 67 ? 10.793 -19.441 -0.212 1.00 86.62 67 THR A CA 1
ATOM 513 C C . THR A 1 67 ? 11.329 -18.077 0.224 1.00 86.62 67 THR A C 1
ATOM 515 O O . THR A 1 67 ? 11.154 -17.083 -0.480 1.00 86.62 67 THR A O 1
ATOM 518 N N . ASN A 1 68 ? 12.045 -18.013 1.350 1.00 84.56 68 ASN A N 1
ATOM 519 C CA . ASN A 1 68 ? 12.664 -16.757 1.794 1.00 84.56 68 ASN A CA 1
ATOM 520 C C . ASN A 1 68 ? 13.550 -16.125 0.707 1.00 84.56 68 ASN A C 1
ATOM 522 O O . ASN A 1 68 ? 13.541 -14.911 0.546 1.00 84.56 68 ASN A O 1
ATOM 526 N N . THR A 1 69 ? 14.267 -16.937 -0.077 1.00 87.12 69 THR A N 1
ATOM 527 C CA . THR A 1 69 ? 15.076 -16.454 -1.207 1.00 87.12 69 THR A CA 1
ATOM 528 C C . THR A 1 69 ? 14.210 -15.897 -2.335 1.00 87.12 69 THR A C 1
ATOM 530 O O . THR A 1 69 ? 14.495 -14.825 -2.847 1.00 87.12 69 THR A O 1
ATOM 533 N N . GLN A 1 70 ? 13.113 -16.567 -2.695 1.00 88.38 70 GLN A N 1
ATOM 534 C CA . GLN A 1 70 ? 12.209 -16.061 -3.734 1.00 88.38 70 GLN A CA 1
ATOM 535 C C . GLN A 1 70 ? 11.505 -14.772 -3.300 1.00 88.38 70 GLN A C 1
ATOM 537 O O . GLN A 1 70 ? 11.309 -13.874 -4.115 1.00 88.38 70 GLN A O 1
ATOM 542 N N . LEU A 1 71 ? 11.143 -14.667 -2.019 1.00 88.38 71 LEU A N 1
ATOM 543 C CA . LEU A 1 71 ? 10.594 -13.446 -1.439 1.00 88.38 71 LEU A CA 1
ATOM 544 C C . LEU A 1 71 ? 11.631 -12.319 -1.433 1.00 88.38 71 LEU A C 1
ATOM 546 O O . LEU A 1 71 ? 11.294 -11.189 -1.769 1.00 88.38 71 LEU A O 1
ATOM 550 N N . HIS A 1 72 ? 12.886 -12.630 -1.101 1.00 88.25 72 HIS A N 1
ATOM 551 C CA . HIS A 1 72 ? 14.002 -11.694 -1.195 1.00 88.25 72 HIS A CA 1
ATOM 552 C C . HIS A 1 72 ? 14.164 -11.149 -2.611 1.00 88.25 72 HIS A C 1
ATOM 554 O O . HIS A 1 72 ? 14.122 -9.936 -2.810 1.00 88.25 72 HIS A O 1
ATOM 560 N N . ASP A 1 73 ? 14.268 -12.034 -3.600 1.00 89.00 73 ASP A N 1
ATOM 561 C CA . ASP A 1 73 ? 14.451 -11.647 -4.997 1.00 89.00 73 ASP A CA 1
ATOM 562 C C . ASP A 1 73 ? 13.251 -10.840 -5.517 1.00 89.00 73 ASP A C 1
ATOM 564 O O . ASP A 1 73 ? 13.432 -9.841 -6.219 1.00 89.00 73 ASP A O 1
ATOM 568 N N . LEU A 1 74 ? 12.025 -11.219 -5.126 1.00 91.19 74 LEU A N 1
ATOM 569 C CA . LEU A 1 74 ? 10.808 -10.474 -5.453 1.00 91.19 74 LEU A CA 1
ATOM 570 C C . LEU A 1 74 ? 10.831 -9.069 -4.851 1.00 91.19 74 LEU A C 1
ATOM 572 O O . LEU A 1 74 ? 10.575 -8.102 -5.565 1.00 91.19 74 LEU A O 1
ATOM 576 N N . THR A 1 75 ? 11.139 -8.941 -3.559 1.00 90.19 75 THR A N 1
ATOM 577 C CA . THR A 1 75 ? 11.223 -7.646 -2.876 1.00 90.19 75 THR A CA 1
ATOM 578 C C . THR A 1 75 ? 12.288 -6.766 -3.516 1.00 90.19 75 THR A C 1
ATOM 580 O O . THR A 1 75 ? 11.997 -5.615 -3.846 1.00 90.19 75 THR A O 1
ATOM 583 N N . CYS A 1 76 ? 13.483 -7.304 -3.771 1.00 87.50 76 CYS A N 1
ATOM 584 C CA . CYS A 1 76 ? 14.555 -6.595 -4.462 1.00 87.50 76 CYS A CA 1
ATOM 585 C C . CYS A 1 76 ? 14.085 -6.086 -5.827 1.00 87.50 76 CYS A C 1
ATOM 587 O O . CYS A 1 76 ? 14.148 -4.883 -6.083 1.00 87.50 76 CYS A O 1
ATOM 589 N N . PHE A 1 77 ? 13.554 -6.972 -6.671 1.00 90.12 77 PHE A N 1
ATOM 590 C CA . PHE A 1 77 ? 13.077 -6.617 -8.003 1.00 90.12 77 PHE A CA 1
ATOM 591 C C . PHE A 1 77 ? 11.971 -5.553 -7.960 1.00 90.12 77 PHE A C 1
ATOM 593 O O . PHE A 1 77 ? 12.057 -4.546 -8.657 1.00 90.12 77 PHE A O 1
ATOM 600 N N . VAL A 1 78 ? 10.958 -5.723 -7.110 1.00 91.06 78 VAL A N 1
ATOM 601 C CA . VAL A 1 78 ? 9.804 -4.814 -7.024 1.00 91.06 78 VAL A CA 1
ATOM 602 C C . VAL A 1 78 ? 10.205 -3.440 -6.501 1.00 91.06 78 VAL A C 1
ATOM 604 O O . VAL A 1 78 ? 9.808 -2.432 -7.080 1.00 91.06 78 VAL A O 1
ATOM 607 N N . VAL A 1 79 ? 11.034 -3.367 -5.458 1.00 89.69 79 VAL A N 1
ATOM 608 C CA . VAL A 1 79 ? 11.538 -2.089 -4.931 1.00 89.69 79 VAL A CA 1
ATOM 609 C C . VAL A 1 79 ? 12.393 -1.370 -5.982 1.00 89.69 79 VAL A C 1
ATOM 611 O O . VAL A 1 79 ? 12.222 -0.167 -6.191 1.00 89.69 79 VAL A O 1
ATOM 614 N N . HIS A 1 80 ? 13.253 -2.101 -6.702 1.00 87.31 80 HIS A N 1
ATOM 615 C CA . HIS A 1 80 ? 14.068 -1.539 -7.785 1.00 87.31 80 HIS A CA 1
ATOM 616 C C . HIS A 1 80 ? 13.244 -1.172 -9.026 1.00 87.31 80 HIS A C 1
ATOM 618 O O . HIS A 1 80 ? 13.672 -0.329 -9.805 1.00 87.31 80 HIS A O 1
ATOM 624 N N . LYS A 1 81 ? 12.054 -1.753 -9.207 1.00 87.56 81 LYS A N 1
ATOM 625 C CA . LYS A 1 81 ? 11.120 -1.378 -10.274 1.00 87.56 81 LYS A CA 1
ATOM 626 C C . LYS A 1 81 ? 10.271 -0.162 -9.898 1.00 87.56 81 LYS A C 1
ATOM 628 O O . LYS A 1 81 ? 10.011 0.664 -10.759 1.00 87.56 81 LYS A O 1
ATOM 633 N N . LEU A 1 82 ? 9.858 -0.036 -8.633 1.00 88.00 82 LEU A N 1
ATOM 634 C CA . LEU A 1 82 ? 8.940 1.006 -8.150 1.00 88.00 82 LEU A CA 1
ATOM 635 C C . LEU A 1 82 ? 9.615 2.347 -7.858 1.00 88.00 82 LEU A C 1
ATOM 637 O O . LEU A 1 82 ? 9.064 3.399 -8.172 1.00 88.00 82 LEU A O 1
ATOM 641 N N . LEU A 1 83 ? 10.766 2.341 -7.189 1.00 84.00 8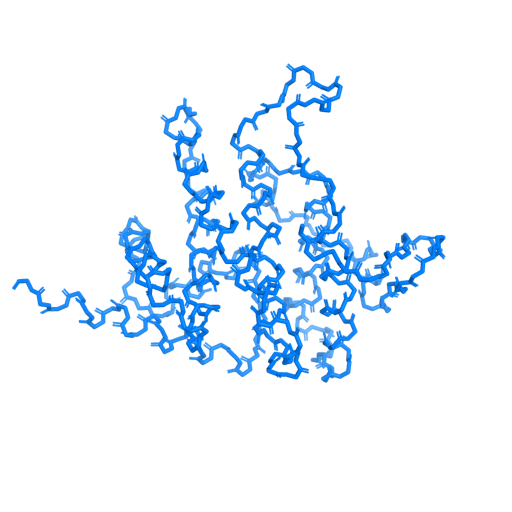3 LEU A N 1
ATOM 642 C CA . LEU A 1 83 ? 11.379 3.578 -6.698 1.00 84.00 83 LEU A CA 1
ATOM 643 C C . LEU A 1 83 ? 11.996 4.467 -7.789 1.00 84.00 83 LEU A C 1
ATOM 645 O O . LEU A 1 83 ? 11.930 5.683 -7.623 1.00 84.00 83 LEU A O 1
ATOM 649 N N . PRO A 1 84 ? 12.564 3.925 -8.886 1.00 79.69 84 PRO A N 1
ATOM 650 C CA . PRO A 1 84 ? 13.067 4.742 -9.987 1.00 79.69 84 PRO A CA 1
ATOM 651 C C . PRO A 1 84 ? 11.984 5.232 -10.945 1.00 79.69 84 PRO A C 1
ATOM 653 O O . PRO A 1 84 ? 12.322 5.980 -11.862 1.00 79.69 84 PRO A O 1
ATOM 656 N N . LEU A 1 85 ? 10.721 4.798 -10.790 1.00 75.12 85 LEU A N 1
ATOM 657 C CA . LEU A 1 85 ? 9.642 5.318 -11.627 1.00 75.12 85 LEU A CA 1
ATOM 658 C C . LEU A 1 85 ? 9.661 6.845 -11.528 1.00 75.12 85 LEU A C 1
ATOM 660 O O . LEU A 1 85 ? 9.734 7.371 -10.411 1.00 75.12 85 LEU A O 1
ATOM 664 N N . PRO A 1 86 ? 9.644 7.558 -12.668 1.00 67.94 86 PRO A N 1
ATOM 665 C CA . PRO A 1 86 ? 9.604 9.004 -12.628 1.00 67.94 86 PRO A CA 1
ATOM 666 C C . PRO A 1 86 ? 8.384 9.405 -11.793 1.00 67.94 86 PRO A C 1
ATOM 668 O O . PRO A 1 86 ? 7.317 8.811 -11.992 1.00 67.94 86 PRO A O 1
ATOM 671 N N . PRO A 1 87 ? 8.526 10.364 -10.855 1.00 62.69 87 PRO A N 1
ATOM 672 C CA . PRO A 1 87 ? 7.362 10.897 -10.167 1.00 62.69 87 PRO A CA 1
ATOM 673 C C . PRO A 1 87 ? 6.381 11.317 -11.250 1.00 62.69 87 PRO A C 1
ATOM 675 O O . PRO A 1 87 ? 6.791 11.951 -12.227 1.00 62.69 87 PRO A O 1
ATOM 678 N N . VAL A 1 88 ? 5.126 10.891 -11.132 1.00 59.84 88 VAL A N 1
ATOM 679 C CA . VAL A 1 88 ? 4.138 11.177 -12.170 1.00 59.84 88 VAL A CA 1
ATOM 680 C C . VAL A 1 88 ? 3.857 12.682 -12.122 1.00 59.84 88 VAL A C 1
ATOM 682 O O . VAL A 1 88 ? 3.032 13.156 -11.348 1.00 59.84 88 VAL A O 1
ATOM 685 N N . THR A 1 89 ? 4.638 13.458 -12.871 1.00 52.06 89 THR A N 1
ATOM 686 C CA . THR A 1 89 ? 4.524 14.910 -12.927 1.00 52.06 89 THR A CA 1
ATOM 687 C C . THR A 1 89 ? 3.440 15.302 -13.916 1.00 52.06 89 THR A C 1
ATOM 689 O O . THR A 1 89 ? 3.252 14.664 -14.954 1.00 52.06 89 THR A O 1
ATOM 692 N N . GLU A 1 90 ? 2.785 16.424 -13.626 1.00 46.12 90 GLU A N 1
ATOM 693 C CA . GLU A 1 90 ? 1.786 17.096 -14.473 1.00 46.12 90 GLU A CA 1
ATOM 694 C C . GLU A 1 90 ? 2.275 17.385 -15.909 1.00 46.12 90 GLU A C 1
ATOM 696 O O . GLU A 1 90 ? 1.492 17.738 -16.781 1.00 46.12 90 GLU A O 1
ATOM 701 N N . THR A 1 91 ? 3.575 17.227 -16.171 1.00 44.03 91 THR A N 1
ATOM 702 C CA . THR A 1 91 ? 4.253 17.498 -17.442 1.00 44.03 91 THR A CA 1
ATOM 703 C C . THR A 1 91 ? 4.372 16.302 -18.385 1.00 44.03 91 THR A C 1
ATOM 705 O O . THR A 1 91 ? 4.960 16.450 -19.459 1.00 44.03 91 THR A O 1
ATOM 708 N N . SER A 1 92 ? 3.827 15.124 -18.049 1.00 44.94 92 SER A N 1
ATOM 709 C CA . SER A 1 92 ? 3.607 14.113 -19.091 1.00 44.94 92 SER A CA 1
ATOM 710 C C . SER A 1 92 ? 2.691 14.726 -20.154 1.00 44.94 92 SER A C 1
ATOM 712 O O . SER A 1 92 ? 1.744 15.423 -19.813 1.00 44.94 92 SER A O 1
ATOM 714 N N . THR A 1 93 ? 2.981 14.509 -21.432 1.00 46.59 93 THR A N 1
ATOM 715 C CA . THR A 1 93 ? 2.384 15.156 -22.619 1.00 46.59 93 THR A CA 1
ATOM 716 C C . THR A 1 93 ? 0.859 15.000 -22.782 1.00 46.59 93 THR A C 1
ATOM 718 O O . THR A 1 93 ? 0.309 15.345 -23.826 1.00 46.59 93 THR A O 1
ATOM 721 N N . TYR A 1 94 ? 0.173 14.479 -21.769 1.00 46.66 94 TYR A N 1
ATOM 722 C CA . TYR A 1 94 ? -1.269 14.404 -21.648 1.00 46.66 94 TYR A CA 1
ATOM 723 C C . TYR A 1 94 ? -1.761 15.644 -20.905 1.00 46.66 94 TYR A C 1
ATOM 725 O O . TYR A 1 94 ? -1.523 15.798 -19.711 1.00 46.66 94 TYR A O 1
ATOM 733 N N . ALA A 1 95 ? -2.496 16.505 -21.598 1.00 44.06 95 ALA A N 1
ATOM 734 C CA . ALA A 1 95 ? -3.190 17.666 -21.042 1.00 44.06 95 ALA A CA 1
ATOM 735 C C . ALA A 1 95 ? -4.325 17.313 -20.033 1.00 44.06 95 ALA A C 1
ATOM 737 O O . ALA A 1 95 ? -5.233 18.111 -19.844 1.00 44.06 95 ALA A O 1
ATOM 738 N N . ASP A 1 96 ? -4.257 16.138 -19.390 1.00 51.12 96 ASP A N 1
ATOM 739 C CA . ASP A 1 96 ? -5.286 15.465 -18.577 1.00 51.12 96 ASP A CA 1
ATOM 740 C C . ASP A 1 96 ? -4.676 14.819 -17.307 1.00 51.12 96 ASP A C 1
ATOM 742 O O . ASP A 1 96 ? -4.981 13.684 -16.927 1.00 51.12 96 ASP A O 1
ATOM 746 N N . ALA A 1 97 ? -3.746 15.502 -16.635 1.00 65.19 97 ALA A N 1
ATOM 747 C CA . ALA A 1 97 ? -3.167 14.996 -15.391 1.00 65.19 97 ALA A CA 1
ATOM 748 C C . ALA A 1 97 ? -4.182 15.112 -14.233 1.00 65.19 97 ALA A C 1
ATOM 750 O O . ALA A 1 97 ? -4.206 16.109 -13.519 1.00 65.19 97 ALA A O 1
ATOM 751 N N . ASN A 1 98 ? -5.043 14.102 -14.057 1.00 82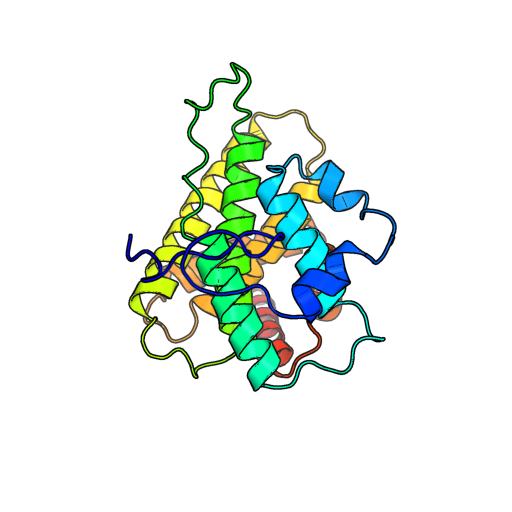.00 98 ASN A N 1
ATOM 752 C CA . ASN A 1 98 ? -5.988 14.021 -12.937 1.00 82.00 98 ASN A CA 1
ATOM 753 C C . ASN A 1 98 ? -5.220 13.944 -11.592 1.00 82.00 98 ASN A C 1
ATOM 755 O O . ASN A 1 98 ? -4.579 12.920 -11.334 1.00 82.00 98 ASN A O 1
ATOM 759 N N . PRO A 1 99 ? -5.295 14.958 -10.703 1.00 85.50 99 PRO A N 1
ATOM 760 C CA . PRO A 1 99 ? -4.554 14.963 -9.437 1.00 85.50 99 PRO A CA 1
ATOM 761 C C . PRO A 1 99 ? -4.876 13.767 -8.534 1.00 85.50 99 PRO A C 1
ATOM 763 O O . PRO A 1 99 ? -3.997 13.268 -7.830 1.00 85.50 99 PRO A O 1
ATOM 766 N N . LEU A 1 100 ? -6.116 13.267 -8.591 1.00 87.81 100 LEU A N 1
ATOM 767 C CA . LEU A 1 100 ? -6.556 12.102 -7.826 1.00 87.81 100 LEU A CA 1
ATOM 768 C C . LEU A 1 100 ? -5.795 10.842 -8.256 1.00 87.81 100 LEU A C 1
ATOM 770 O O . LEU A 1 100 ? -5.230 10.143 -7.417 1.00 87.81 100 LEU A O 1
ATOM 774 N N . ARG A 1 101 ? -5.705 10.612 -9.570 1.00 88.00 101 ARG A N 1
ATOM 775 C CA . ARG A 1 101 ? -4.954 9.508 -10.182 1.00 88.00 101 ARG A CA 1
ATOM 776 C C . ARG A 1 101 ? -3.477 9.536 -9.818 1.00 88.00 101 ARG A C 1
ATOM 778 O O . ARG A 1 101 ? -2.887 8.491 -9.525 1.00 88.00 101 ARG A O 1
ATOM 785 N N . LEU A 1 102 ? -2.873 10.726 -9.851 1.00 88.25 102 LEU A N 1
ATOM 786 C CA . LEU A 1 102 ? -1.470 10.920 -9.482 1.00 88.25 102 LEU A CA 1
ATOM 787 C C . LEU A 1 102 ? -1.249 10.541 -8.017 1.00 88.25 102 LEU A C 1
ATOM 789 O O . LEU A 1 102 ? -0.409 9.692 -7.719 1.00 88.25 102 LEU A O 1
ATOM 793 N N . ALA A 1 103 ? -2.051 11.107 -7.115 1.00 90.62 103 ALA A N 1
ATOM 794 C CA . ALA A 1 103 ? -1.943 10.837 -5.689 1.00 90.62 103 ALA A CA 1
ATOM 795 C C . ALA A 1 103 ? -2.196 9.356 -5.363 1.00 90.62 103 ALA A C 1
ATOM 797 O O . ALA A 1 103 ? -1.421 8.757 -4.621 1.00 90.62 103 ALA A O 1
ATOM 798 N N . ALA A 1 104 ? -3.213 8.733 -5.968 1.00 91.94 104 ALA A N 1
ATOM 799 C CA . ALA A 1 104 ? -3.527 7.318 -5.770 1.00 91.94 104 ALA A CA 1
ATOM 800 C C . ALA A 1 104 ? -2.376 6.409 -6.227 1.00 91.94 104 ALA A C 1
ATOM 802 O O . ALA A 1 104 ? -1.972 5.492 -5.505 1.00 91.94 104 ALA A O 1
ATOM 803 N N . SER A 1 105 ? -1.801 6.702 -7.397 1.00 92.50 105 SER A N 1
ATOM 804 C CA . SER A 1 105 ? -0.670 5.950 -7.946 1.00 92.50 105 SER A CA 1
ATOM 805 C C . SER A 1 105 ? 0.575 6.070 -7.066 1.00 92.50 105 SER A C 1
ATOM 807 O O . SER A 1 105 ? 1.233 5.065 -6.801 1.00 92.50 105 SER A O 1
ATOM 809 N N . GLU A 1 106 ? 0.878 7.268 -6.565 1.00 92.75 106 GLU A N 1
ATOM 810 C CA . GLU A 1 106 ? 2.022 7.498 -5.677 1.00 92.75 106 GLU A CA 1
ATOM 811 C C . GLU A 1 106 ? 1.817 6.880 -4.284 1.00 92.75 106 GLU A C 1
ATOM 813 O O . GLU A 1 106 ? 2.740 6.262 -3.747 1.00 92.75 106 GLU A O 1
ATOM 818 N N . CYS A 1 107 ? 0.601 6.941 -3.723 1.00 95.00 107 CYS A N 1
ATOM 819 C CA . CYS A 1 107 ? 0.249 6.214 -2.500 1.00 95.00 107 CYS A CA 1
ATOM 820 C C . CYS A 1 107 ? 0.502 4.714 -2.659 1.00 95.00 107 CYS A C 1
ATOM 822 O O . CYS A 1 107 ? 1.170 4.113 -1.816 1.00 95.00 107 CYS A O 1
ATOM 824 N N . LEU A 1 108 ? 0.016 4.114 -3.751 1.00 94.88 108 LEU A N 1
ATOM 825 C CA . LEU A 1 108 ? 0.240 2.699 -4.048 1.00 94.88 108 LEU A CA 1
ATOM 826 C C . LEU A 1 108 ? 1.718 2.385 -4.237 1.00 94.88 108 LEU A C 1
ATOM 828 O O . LEU A 1 108 ? 2.184 1.379 -3.711 1.00 94.88 108 LEU A O 1
ATOM 832 N N . ARG A 1 109 ? 2.469 3.234 -4.939 1.00 94.19 109 ARG A N 1
ATOM 833 C CA . ARG A 1 109 ? 3.907 3.050 -5.158 1.00 94.19 109 ARG A CA 1
ATOM 834 C C . ARG A 1 109 ? 4.667 3.010 -3.830 1.00 94.19 109 ARG A C 1
ATOM 836 O O . ARG A 1 109 ? 5.389 2.046 -3.569 1.00 94.19 109 ARG A O 1
ATOM 843 N N . CYS A 1 110 ? 4.462 4.008 -2.967 1.00 95.06 110 CYS A N 1
ATOM 844 C CA . CYS A 1 110 ? 5.120 4.092 -1.663 1.00 95.06 110 CYS A CA 1
ATOM 845 C C . CYS A 1 110 ? 4.683 2.964 -0.718 1.00 95.06 110 CYS A C 1
ATOM 847 O O . CYS A 1 110 ? 5.531 2.288 -0.134 1.00 95.06 110 CYS A O 1
ATOM 849 N N . ALA A 1 111 ? 3.375 2.726 -0.584 1.00 96.31 111 ALA A N 1
ATOM 850 C CA . ALA A 1 111 ? 2.858 1.684 0.297 1.00 96.31 111 ALA A CA 1
ATOM 851 C C . ALA A 1 111 ? 3.244 0.280 -0.191 1.00 96.31 111 ALA A C 1
ATOM 853 O O . ALA A 1 111 ? 3.629 -0.550 0.619 1.00 96.31 111 ALA A O 1
ATOM 854 N N . THR A 1 112 ? 3.263 0.010 -1.498 1.00 95.94 112 THR A N 1
ATOM 855 C CA . THR A 1 112 ? 3.725 -1.289 -2.021 1.00 95.94 112 THR A CA 1
ATOM 856 C C . THR A 1 112 ? 5.200 -1.515 -1.717 1.00 95.94 112 THR A C 1
ATOM 858 O O . THR A 1 112 ? 5.561 -2.594 -1.255 1.00 95.94 112 THR A O 1
ATOM 861 N N . ALA A 1 113 ? 6.054 -0.505 -1.906 1.00 93.50 113 ALA A N 1
ATOM 862 C CA . ALA A 1 113 ? 7.469 -0.622 -1.562 1.00 93.50 113 ALA A CA 1
ATOM 863 C C . ALA A 1 113 ? 7.663 -0.939 -0.067 1.00 93.50 113 ALA A C 1
ATOM 865 O O . ALA A 1 113 ? 8.385 -1.875 0.271 1.00 93.50 113 ALA A O 1
ATOM 866 N N . LEU A 1 114 ? 6.971 -0.222 0.826 1.00 93.19 114 LEU A N 1
ATOM 867 C CA . LEU A 1 114 ? 7.010 -0.497 2.268 1.00 93.19 114 LEU A CA 1
ATOM 868 C C . LEU A 1 114 ? 6.439 -1.872 2.614 1.00 93.19 114 LEU A C 1
ATOM 870 O O . LEU A 1 114 ? 7.020 -2.581 3.429 1.00 93.19 114 LEU A O 1
ATOM 874 N N . TYR A 1 115 ? 5.343 -2.276 1.976 1.00 94.25 115 TYR A N 1
ATOM 875 C CA . TYR A 1 115 ? 4.721 -3.575 2.193 1.00 94.25 115 TYR A CA 1
ATOM 876 C C . TYR A 1 115 ? 5.679 -4.718 1.850 1.00 94.25 115 TYR A C 1
ATOM 878 O O . TYR A 1 115 ? 5.866 -5.616 2.667 1.00 94.25 115 TYR A O 1
ATOM 886 N N . MET A 1 116 ? 6.354 -4.641 0.698 1.00 92.62 116 MET A N 1
ATOM 887 C CA . MET A 1 116 ? 7.363 -5.626 0.291 1.00 92.62 116 MET A CA 1
ATOM 888 C C . MET A 1 116 ? 8.538 -5.699 1.275 1.00 92.62 116 MET A C 1
ATOM 890 O O . MET A 1 116 ? 9.035 -6.791 1.555 1.00 92.62 116 MET A O 1
ATOM 894 N N . LEU A 1 117 ? 8.965 -4.558 1.831 1.00 89.62 117 LEU A N 1
ATOM 895 C CA . LEU A 1 117 ? 9.997 -4.511 2.872 1.00 89.62 117 LEU A CA 1
ATOM 896 C C . LEU A 1 117 ? 9.511 -5.141 4.187 1.00 89.62 117 LEU A C 1
ATOM 898 O O . LEU A 1 117 ? 10.251 -5.910 4.800 1.00 89.62 117 LEU A O 1
ATOM 902 N N . ILE A 1 118 ? 8.268 -4.869 4.598 1.00 89.88 118 ILE A N 1
ATOM 903 C CA . ILE A 1 118 ? 7.672 -5.443 5.812 1.00 89.88 118 ILE A CA 1
ATOM 904 C C . ILE A 1 118 ? 7.577 -6.964 5.695 1.00 89.88 118 ILE A C 1
ATOM 906 O O . ILE A 1 118 ? 8.100 -7.663 6.560 1.00 89.88 118 ILE A O 1
ATOM 910 N N . ILE A 1 119 ? 6.950 -7.491 4.636 1.00 89.00 119 ILE A N 1
ATOM 911 C CA . ILE A 1 119 ? 6.725 -8.942 4.498 1.00 89.00 119 ILE A CA 1
ATOM 912 C C . ILE A 1 119 ? 8.027 -9.722 4.307 1.00 89.00 119 ILE A C 1
ATOM 914 O O . ILE A 1 119 ? 8.108 -10.878 4.709 1.00 89.00 119 ILE A O 1
ATOM 918 N N . HIS A 1 120 ? 9.055 -9.103 3.725 1.00 86.50 120 HIS A N 1
ATOM 919 C CA . HIS A 1 120 ? 10.382 -9.704 3.624 1.00 86.50 120 HIS A CA 1
ATOM 920 C C . HIS A 1 120 ? 11.091 -9.777 4.986 1.00 86.50 120 HIS A C 1
ATOM 922 O O . HIS A 1 120 ? 11.830 -10.723 5.254 1.00 86.50 120 HIS A O 1
ATOM 928 N N . GLY A 1 121 ? 10.828 -8.819 5.877 1.00 75.75 121 GLY A N 1
ATOM 929 C CA . GLY A 1 121 ? 11.419 -8.753 7.208 1.00 75.75 121 GLY A CA 1
ATOM 930 C C . GLY A 1 121 ? 12.772 -8.034 7.260 1.00 75.75 121 GLY A C 1
ATOM 931 O O . GLY A 1 121 ? 13.314 -7.554 6.262 1.00 75.75 121 GLY A O 1
ATOM 932 N N . THR A 1 122 ? 13.321 -7.946 8.475 1.00 55.84 122 THR A N 1
ATOM 933 C CA . THR A 1 122 ? 14.451 -7.082 8.871 1.00 55.84 122 THR A CA 1
ATOM 934 C C . THR A 1 122 ? 15.810 -7.452 8.272 1.00 55.84 122 THR A C 1
ATOM 936 O O . THR A 1 122 ? 16.822 -6.881 8.652 1.00 55.84 122 THR A O 1
ATOM 939 N N . THR A 1 123 ? 15.897 -8.344 7.292 1.00 51.47 123 THR A N 1
ATOM 940 C CA . THR A 1 123 ? 17.167 -8.659 6.611 1.00 51.47 123 THR A CA 1
ATOM 941 C C . THR A 1 123 ? 17.659 -7.520 5.702 1.00 51.47 123 THR A C 1
ATOM 943 O O . THR A 1 123 ? 18.792 -7.554 5.233 1.00 51.47 123 THR A O 1
ATOM 946 N N . TYR A 1 124 ? 16.860 -6.460 5.527 1.00 51.75 124 TYR A N 1
ATOM 947 C CA . TYR A 1 124 ? 17.169 -5.240 4.768 1.00 51.75 124 TYR A CA 1
ATOM 948 C C . TYR A 1 124 ? 17.672 -4.065 5.656 1.00 51.75 124 TYR A C 1
ATOM 950 O O . TYR A 1 124 ? 17.343 -2.901 5.422 1.00 51.75 124 TYR A O 1
ATOM 958 N N . TYR A 1 125 ? 18.481 -4.350 6.691 1.00 44.81 125 TYR A N 1
ATOM 959 C CA . TYR A 1 125 ? 18.966 -3.379 7.704 1.00 44.81 125 TYR A CA 1
ATOM 960 C C . TYR A 1 125 ? 19.720 -2.153 7.134 1.00 44.81 125 TYR A C 1
ATOM 962 O O . TYR A 1 125 ? 19.835 -1.141 7.823 1.00 44.81 125 TYR A O 1
ATOM 970 N N . SER A 1 126 ? 20.186 -2.177 5.879 1.00 54.31 126 SER A N 1
ATOM 971 C CA . SER A 1 126 ? 20.796 -1.011 5.213 1.00 54.31 126 SER A CA 1
ATOM 972 C C . SER A 1 126 ? 19.794 0.055 4.748 1.00 54.31 126 SER A C 1
ATOM 974 O O . SER A 1 126 ? 20.213 1.095 4.251 1.00 54.31 126 SER A O 1
ATOM 976 N N . HIS A 1 127 ? 18.482 -0.156 4.913 1.00 63.16 127 HIS A N 1
ATOM 977 C CA . HIS A 1 127 ? 17.448 0.696 4.312 1.00 63.16 127 HIS A CA 1
ATOM 978 C C . HIS A 1 127 ? 16.580 1.472 5.307 1.00 63.16 127 HIS A C 1
ATOM 980 O O . HIS A 1 127 ? 15.547 1.993 4.903 1.00 63.16 127 HIS A O 1
ATOM 986 N N . PHE A 1 128 ? 16.986 1.631 6.572 1.00 73.62 128 PHE A N 1
ATOM 987 C CA . PHE A 1 128 ? 16.268 2.510 7.515 1.00 73.62 128 PHE A CA 1
ATOM 988 C C . PHE A 1 128 ? 16.078 3.930 6.953 1.00 73.62 128 PHE A C 1
ATOM 990 O O . PHE A 1 128 ? 14.984 4.486 7.025 1.00 73.62 128 PHE A O 1
ATOM 997 N N . GLY A 1 129 ? 17.116 4.503 6.332 1.00 77.88 129 GLY A N 1
ATOM 998 C CA . GLY A 1 129 ? 17.030 5.814 5.677 1.00 77.88 129 GLY A CA 1
ATOM 999 C C . GLY A 1 129 ? 16.034 5.829 4.513 1.00 77.88 129 GLY A C 1
ATOM 1000 O O . GLY A 1 129 ? 15.193 6.726 4.424 1.00 77.88 129 GLY A O 1
ATOM 1001 N N . LEU A 1 130 ? 16.074 4.795 3.668 1.00 83.12 130 LEU A N 1
ATOM 1002 C CA . LEU A 1 130 ? 15.163 4.638 2.538 1.00 83.12 130 LEU A CA 1
ATOM 1003 C C . LEU A 1 130 ? 13.707 4.449 2.990 1.00 83.12 130 LEU A C 1
ATOM 1005 O O . LEU A 1 130 ? 12.826 5.161 2.515 1.00 83.12 130 LEU A O 1
ATOM 1009 N N . ALA A 1 131 ? 13.448 3.538 3.930 1.00 86.62 131 ALA A N 1
ATOM 1010 C CA . ALA A 1 131 ? 12.120 3.297 4.482 1.00 86.62 131 ALA A CA 1
ATOM 1011 C C . ALA A 1 131 ? 11.550 4.577 5.106 1.00 86.62 131 ALA A C 1
ATOM 1013 O O . ALA A 1 131 ? 10.428 4.960 4.787 1.00 86.62 131 ALA A O 1
ATOM 1014 N N . ASN A 1 132 ? 12.348 5.311 5.888 1.00 88.69 132 ASN A N 1
ATOM 1015 C CA . ASN A 1 132 ? 11.928 6.582 6.479 1.00 88.69 132 ASN A CA 1
ATOM 1016 C C . ASN A 1 132 ? 11.579 7.639 5.420 1.00 88.69 132 ASN A C 1
ATOM 1018 O O . ASN A 1 132 ? 10.601 8.374 5.576 1.00 88.69 132 ASN A O 1
ATOM 1022 N N . ALA A 1 133 ? 12.343 7.711 4.326 1.00 88.81 133 ALA A N 1
ATOM 1023 C CA . ALA A 1 133 ? 12.031 8.602 3.212 1.00 88.81 133 ALA A CA 1
ATOM 1024 C C . ALA A 1 133 ? 10.711 8.215 2.523 1.00 88.81 133 ALA A C 1
ATOM 1026 O O . ALA A 1 133 ? 9.887 9.091 2.249 1.00 88.81 133 ALA A O 1
ATOM 1027 N N . ILE A 1 134 ? 10.482 6.918 2.293 1.00 91.50 134 ILE A N 1
ATOM 1028 C CA . ILE A 1 134 ? 9.249 6.414 1.673 1.00 91.50 134 ILE A CA 1
ATOM 1029 C C . ILE A 1 134 ? 8.041 6.632 2.597 1.00 91.50 134 ILE A C 1
ATOM 1031 O O . ILE A 1 134 ? 6.987 7.026 2.112 1.00 91.50 134 ILE A O 1
ATOM 1035 N N . ILE A 1 135 ? 8.180 6.456 3.917 1.00 93.25 135 ILE A N 1
ATOM 1036 C CA . ILE A 1 135 ? 7.110 6.706 4.903 1.00 93.25 135 ILE A CA 1
ATOM 1037 C C . ILE A 1 135 ? 6.636 8.163 4.839 1.00 93.25 135 ILE A C 1
ATOM 1039 O O . ILE A 1 135 ? 5.435 8.430 4.783 1.00 93.25 135 ILE A O 1
ATOM 1043 N N . ARG A 1 136 ? 7.569 9.121 4.783 1.00 92.62 136 ARG A N 1
ATOM 1044 C CA . ARG A 1 136 ? 7.226 10.549 4.678 1.00 92.62 136 ARG A CA 1
ATOM 1045 C C . ARG A 1 136 ? 6.568 10.894 3.344 1.00 92.62 136 ARG A C 1
ATOM 1047 O O . ARG A 1 136 ? 5.626 11.682 3.322 1.00 92.62 136 ARG A O 1
ATOM 1054 N N . GLN A 1 137 ? 7.028 10.290 2.247 1.00 93.12 137 GLN A N 1
ATOM 1055 C CA . GLN A 1 137 ? 6.377 10.435 0.939 1.00 93.12 137 GLN A CA 1
ATOM 1056 C C . GLN A 1 137 ? 4.965 9.856 0.950 1.00 93.12 137 GLN A C 1
ATOM 1058 O O . GLN A 1 137 ? 4.038 10.510 0.486 1.00 93.12 137 GLN A O 1
ATOM 1063 N N . LEU A 1 138 ? 4.782 8.671 1.535 1.00 96.19 138 LEU A N 1
ATOM 1064 C CA . LEU A 1 138 ? 3.473 8.044 1.658 1.00 96.19 138 LEU A CA 1
ATOM 1065 C C . LEU A 1 138 ? 2.493 8.964 2.389 1.00 96.19 138 LEU A C 1
ATOM 1067 O O . LEU A 1 138 ? 1.389 9.193 1.904 1.00 96.19 138 LEU A O 1
ATOM 1071 N N . ARG A 1 139 ? 2.919 9.538 3.520 1.00 96.06 139 ARG A N 1
ATOM 1072 C CA . ARG A 1 139 ? 2.128 10.521 4.267 1.00 96.06 139 ARG A CA 1
ATOM 1073 C C . ARG A 1 139 ? 1.762 11.731 3.406 1.00 96.06 139 ARG A C 1
ATOM 1075 O O . ARG A 1 139 ? 0.597 12.115 3.377 1.00 96.06 139 ARG A O 1
ATOM 1082 N N . TYR A 1 140 ? 2.729 12.309 2.693 1.00 95.25 140 TYR A N 1
ATOM 1083 C CA . TYR A 1 140 ? 2.489 13.444 1.797 1.00 95.25 140 TYR A CA 1
ATOM 1084 C C . TYR A 1 140 ? 1.444 13.119 0.718 1.00 95.25 140 TYR A C 1
ATOM 1086 O O . TYR A 1 140 ? 0.479 13.862 0.547 1.00 95.25 140 TYR A O 1
ATOM 1094 N N . HIS A 1 141 ? 1.580 11.979 0.038 1.00 94.81 141 HIS A N 1
ATOM 1095 C CA . HIS A 1 141 ? 0.651 11.582 -1.018 1.00 94.81 141 HIS A CA 1
ATOM 1096 C C . HIS A 1 141 ? -0.733 11.200 -0.484 1.00 94.81 141 HIS A C 1
ATOM 1098 O O . HIS A 1 141 ? -1.722 11.454 -1.161 1.00 94.81 141 HIS A O 1
ATOM 1104 N N . LEU A 1 142 ? -0.838 10.667 0.738 1.00 95.62 142 LEU A N 1
ATOM 1105 C CA . LEU A 1 142 ? -2.132 10.403 1.379 1.00 95.62 142 LEU A CA 1
ATOM 1106 C C . LEU A 1 142 ? -2.902 11.689 1.693 1.00 95.62 142 LEU A C 1
ATOM 1108 O O . LEU A 1 142 ? -4.121 11.719 1.530 1.00 95.62 142 LEU A O 1
ATOM 1112 N N . VAL A 1 143 ? -2.201 12.750 2.105 1.00 95.00 143 VAL A N 1
ATOM 1113 C CA . VAL A 1 143 ? -2.805 14.081 2.273 1.00 95.00 143 VAL A CA 1
ATOM 1114 C C . VAL A 1 143 ? -3.288 14.610 0.922 1.00 95.00 143 VAL A C 1
ATOM 1116 O O . VAL A 1 143 ? -4.459 14.959 0.796 1.00 95.00 143 VAL A O 1
ATOM 1119 N N . ALA A 1 144 ? -2.440 14.563 -0.111 1.00 92.25 144 ALA A N 1
ATOM 1120 C CA . ALA A 1 144 ? -2.820 14.986 -1.460 1.00 92.25 144 ALA A CA 1
ATOM 1121 C C . ALA A 1 144 ? -4.008 14.179 -2.020 1.00 92.25 144 ALA A C 1
ATOM 1123 O O . ALA A 1 144 ? -4.896 14.737 -2.660 1.00 92.25 144 ALA A O 1
ATOM 1124 N N . LEU A 1 145 ? -4.065 12.871 -1.743 1.00 91.69 145 LEU A N 1
ATOM 1125 C CA . LEU A 1 145 ? -5.167 12.003 -2.151 1.00 91.69 145 LEU A CA 1
ATOM 1126 C C . LEU A 1 145 ? -6.478 12.407 -1.473 1.00 91.69 145 LEU A C 1
ATOM 1128 O O . LEU A 1 145 ? -7.528 12.426 -2.113 1.00 91.69 145 LEU A O 1
ATOM 1132 N N . HIS A 1 146 ? -6.428 12.721 -0.178 1.00 90.19 146 HIS A N 1
ATOM 1133 C CA . HIS A 1 146 ? -7.588 13.205 0.561 1.00 90.19 146 HIS A CA 1
ATOM 1134 C C . HIS A 1 146 ? -8.104 14.534 -0.012 1.00 90.19 146 HIS A C 1
ATOM 1136 O O . HIS A 1 146 ? -9.301 14.663 -0.269 1.00 90.19 146 HIS A O 1
ATOM 1142 N N . GLU A 1 147 ? -7.207 15.487 -0.266 1.00 90.19 147 GLU A N 1
ATOM 1143 C CA . GLU A 1 147 ? -7.544 16.796 -0.837 1.00 90.19 147 GLU A CA 1
ATOM 1144 C C . GLU A 1 147 ? -8.127 16.674 -2.254 1.00 90.19 147 GLU A C 1
ATOM 1146 O O . GLU A 1 147 ? -9.170 17.258 -2.546 1.00 90.19 147 GLU A O 1
ATOM 1151 N N . ALA A 1 148 ? -7.520 15.857 -3.120 1.00 88.00 148 ALA A N 1
ATOM 1152 C CA . ALA A 1 148 ? -8.005 15.630 -4.482 1.00 88.00 148 ALA A CA 1
ATOM 1153 C C . ALA A 1 148 ? -9.372 14.920 -4.516 1.00 88.00 148 ALA A C 1
ATOM 1155 O O . ALA A 1 148 ? -10.219 15.230 -5.363 1.00 88.00 148 ALA A O 1
ATOM 1156 N N . ALA A 1 149 ? -9.614 13.994 -3.582 1.00 84.88 149 ALA A N 1
ATOM 1157 C CA . ALA A 1 149 ? -10.892 13.297 -3.459 1.00 84.88 149 ALA A CA 1
ATOM 1158 C C . ALA A 1 149 ? -12.019 14.230 -2.996 1.00 84.88 149 ALA A C 1
ATOM 1160 O O . ALA A 1 149 ? -13.145 14.081 -3.453 1.00 84.88 149 ALA A O 1
ATOM 1161 N N . ALA A 1 150 ? -11.730 15.220 -2.146 1.00 83.31 150 ALA A N 1
ATOM 1162 C CA . ALA A 1 150 ? -12.731 16.192 -1.698 1.00 83.31 150 ALA A CA 1
ATOM 1163 C C . ALA A 1 150 ? -13.254 17.090 -2.837 1.00 83.31 150 ALA A C 1
ATOM 1165 O O . ALA A 1 150 ? -14.380 17.581 -2.772 1.00 83.31 150 ALA A O 1
ATOM 1166 N N . VAL A 1 151 ? -12.444 17.301 -3.879 1.00 81.12 151 VAL A N 1
ATOM 1167 C CA . VAL A 1 151 ? -12.795 18.118 -5.054 1.00 81.12 151 VAL A CA 1
ATOM 1168 C C . VAL A 1 151 ? -13.470 17.284 -6.152 1.00 81.12 151 VAL A C 1
ATOM 1170 O O . VAL A 1 151 ? -14.222 17.817 -6.968 1.00 81.12 151 VAL A O 1
ATOM 1173 N N . SER A 1 152 ? -13.241 15.969 -6.172 1.00 71.88 152 SER A N 1
ATOM 1174 C CA . SER A 1 152 ? -13.789 15.063 -7.184 1.00 71.88 152 SER A CA 1
ATOM 1175 C C . SER A 1 152 ? -15.149 14.507 -6.756 1.00 71.88 152 SER A C 1
ATOM 1177 O O . SER A 1 152 ? -15.267 13.864 -5.724 1.00 71.88 152 SER A O 1
ATOM 1179 N N . SER A 1 153 ? -16.186 14.662 -7.586 1.00 60.53 153 SER A N 1
ATOM 1180 C CA . SER A 1 153 ? -17.534 14.097 -7.340 1.00 60.53 153 SER A CA 1
ATOM 1181 C C . SER A 1 153 ? -17.634 12.558 -7.437 1.00 60.53 153 SER A C 1
ATOM 1183 O O . SER A 1 153 ? -18.731 12.007 -7.511 1.00 60.53 153 SER A O 1
ATOM 1185 N N . VAL A 1 154 ? -16.496 11.859 -7.483 1.00 58.81 154 VAL A N 1
ATOM 1186 C CA . VAL A 1 154 ? -16.407 10.406 -7.674 1.00 58.81 154 VAL A CA 1
ATOM 1187 C C . VAL A 1 154 ? -16.702 9.688 -6.357 1.00 58.81 154 VAL A C 1
ATOM 1189 O O . VAL A 1 154 ? -16.269 10.107 -5.286 1.00 58.81 154 VAL A O 1
ATOM 1192 N N . THR A 1 155 ? -17.448 8.588 -6.439 1.00 56.28 155 THR A N 1
ATOM 1193 C CA . THR A 1 155 ? -17.777 7.714 -5.308 1.00 56.28 155 THR A CA 1
ATOM 1194 C C . THR A 1 155 ? -16.513 7.257 -4.574 1.00 56.28 155 THR A C 1
ATOM 1196 O O . THR A 1 155 ? -15.659 6.579 -5.138 1.00 56.28 155 THR A O 1
ATOM 1199 N N . ALA A 1 156 ? -16.409 7.636 -3.298 1.00 65.62 156 ALA A N 1
ATOM 1200 C CA . ALA A 1 156 ? -15.192 7.564 -2.486 1.00 65.62 156 ALA A CA 1
ATOM 1201 C C . ALA A 1 156 ? -14.759 6.151 -2.050 1.00 65.62 156 ALA A C 1
ATOM 1203 O O . ALA A 1 156 ? -13.651 5.989 -1.545 1.00 65.62 156 ALA A O 1
ATOM 1204 N N . HIS A 1 157 ? -15.598 5.128 -2.245 1.00 78.50 157 HIS A N 1
ATOM 1205 C CA . HIS A 1 157 ? -15.415 3.841 -1.572 1.00 78.50 157 HIS A CA 1
ATOM 1206 C C . HIS A 1 157 ? -14.098 3.137 -1.932 1.00 78.50 157 HIS A C 1
ATOM 1208 O O . HIS A 1 157 ? -13.374 2.707 -1.036 1.00 78.50 157 HIS A O 1
ATOM 1214 N N . ASP A 1 158 ? -13.732 3.079 -3.217 1.00 81.50 158 ASP A N 1
ATOM 1215 C CA . ASP A 1 158 ? -12.506 2.384 -3.632 1.00 81.50 158 ASP A CA 1
ATOM 1216 C C . ASP A 1 158 ? -11.243 3.094 -3.130 1.00 81.50 158 ASP A C 1
ATOM 1218 O O . ASP A 1 158 ? -10.279 2.469 -2.678 1.00 81.50 158 ASP A O 1
ATOM 1222 N N . HIS A 1 159 ? -11.287 4.427 -3.115 1.00 85.88 159 HIS A N 1
ATOM 1223 C CA . HIS A 1 159 ? -10.225 5.258 -2.562 1.00 85.88 159 HIS A CA 1
ATOM 1224 C C . HIS A 1 159 ? -10.128 5.129 -1.040 1.00 85.88 159 HIS A C 1
ATOM 1226 O O . HIS A 1 159 ? -9.035 5.256 -0.494 1.00 85.88 159 HIS A O 1
ATOM 1232 N N . ASP A 1 160 ? -11.229 4.848 -0.346 1.00 89.38 160 ASP A N 1
ATOM 1233 C CA . ASP A 1 160 ? -11.223 4.610 1.096 1.00 89.38 160 ASP A CA 1
ATOM 1234 C C . ASP A 1 160 ? -10.586 3.256 1.444 1.00 89.38 160 ASP A C 1
ATOM 1236 O O . ASP A 1 160 ? -9.816 3.179 2.405 1.00 89.38 160 ASP A O 1
ATOM 1240 N N . LEU A 1 161 ? -10.793 2.219 0.621 1.00 91.88 161 LEU A N 1
ATOM 1241 C CA . LEU A 1 161 ? -10.074 0.943 0.751 1.00 91.88 161 LEU A CA 1
ATOM 1242 C C . LEU A 1 161 ? -8.570 1.113 0.495 1.00 91.88 161 LEU A C 1
ATOM 1244 O O . LEU A 1 161 ? -7.748 0.606 1.263 1.00 91.88 161 LEU A O 1
ATOM 1248 N N . LEU A 1 162 ? -8.200 1.878 -0.538 1.00 93.06 162 LEU A N 1
ATOM 1249 C CA . LEU A 1 162 ? -6.806 2.234 -0.802 1.00 93.06 162 LEU A CA 1
ATOM 1250 C C . LEU A 1 162 ? -6.183 2.986 0.383 1.00 93.06 162 LEU A C 1
ATOM 1252 O O . LEU A 1 162 ? -5.097 2.620 0.839 1.00 93.06 162 LEU A O 1
ATOM 1256 N N . LYS A 1 163 ? -6.861 4.023 0.891 1.00 94.81 163 LYS A N 1
ATOM 1257 C CA . LYS A 1 163 ? -6.397 4.805 2.045 1.00 94.81 163 LYS A CA 1
ATOM 1258 C C . LYS A 1 163 ? -6.192 3.902 3.249 1.00 94.81 163 LYS A C 1
ATOM 1260 O O . LYS A 1 163 ? -5.116 3.940 3.834 1.00 94.81 163 LYS A O 1
ATOM 1265 N N . LEU A 1 164 ? -7.172 3.064 3.592 1.00 96.31 164 LEU A N 1
ATOM 1266 C CA . LEU A 1 164 ? -7.068 2.151 4.729 1.00 96.31 164 LEU A CA 1
ATOM 1267 C C . LEU A 1 164 ? -5.856 1.218 4.594 1.00 96.31 164 LEU A C 1
ATOM 1269 O O . LEU A 1 164 ? -5.116 1.017 5.562 1.00 96.31 164 LEU A O 1
ATOM 1273 N N . TRP A 1 165 ? -5.620 0.680 3.396 1.00 97.12 165 TRP A N 1
ATOM 1274 C CA . TRP A 1 165 ? -4.476 -0.189 3.144 1.00 97.12 165 TRP A CA 1
ATOM 1275 C C . TRP A 1 165 ? -3.143 0.541 3.274 1.00 97.12 165 TRP A C 1
ATOM 1277 O O . TRP A 1 165 ? -2.278 0.121 4.043 1.00 97.12 165 TRP A O 1
ATOM 1287 N N . ALA A 1 166 ? -2.998 1.676 2.598 1.00 97.56 166 ALA A N 1
ATOM 1288 C CA . ALA A 1 166 ? -1.801 2.502 2.668 1.00 97.56 166 ALA A CA 1
ATOM 1289 C C . ALA A 1 166 ? -1.511 2.990 4.100 1.00 97.56 166 ALA A C 1
ATOM 1291 O O . ALA A 1 166 ? -0.365 2.950 4.549 1.00 97.56 166 ALA A O 1
ATOM 1292 N N . LEU A 1 167 ? -2.545 3.389 4.845 1.00 98.00 167 LEU A N 1
ATOM 1293 C CA . LEU A 1 167 ? -2.437 3.799 6.244 1.00 98.00 167 LEU A CA 1
ATOM 1294 C C . LEU A 1 167 ? -1.993 2.647 7.147 1.00 98.00 167 LEU A C 1
ATOM 1296 O O . LEU A 1 167 ? -1.107 2.838 7.975 1.00 98.00 167 LEU A O 1
ATOM 1300 N N . SER A 1 168 ? -2.540 1.445 6.946 1.00 97.50 168 SER A N 1
ATOM 1301 C CA . SER A 1 168 ? -2.119 0.239 7.673 1.00 97.50 168 SER A CA 1
ATOM 1302 C C . SER A 1 168 ? -0.641 -0.066 7.453 1.00 97.50 168 SER A C 1
ATOM 1304 O O . SER A 1 168 ? 0.084 -0.371 8.398 1.00 97.50 168 SER A O 1
ATOM 1306 N N . VAL A 1 169 ? -0.182 0.038 6.203 1.00 96.62 169 VAL A N 1
ATOM 1307 C CA . VAL A 1 169 ? 1.225 -0.167 5.854 1.00 96.62 169 VAL A CA 1
ATOM 1308 C C . VAL A 1 169 ? 2.111 0.889 6.510 1.00 96.62 169 VAL A C 1
ATOM 1310 O O . VAL A 1 169 ? 3.124 0.537 7.106 1.00 96.62 169 VAL A O 1
ATOM 1313 N N . GLY A 1 170 ? 1.735 2.169 6.439 1.00 95.44 170 GLY A N 1
ATOM 1314 C CA . GLY A 1 170 ? 2.495 3.257 7.060 1.00 95.44 170 GLY A CA 1
ATOM 1315 C C . GLY A 1 170 ? 2.555 3.155 8.587 1.00 95.44 170 GLY A C 1
ATOM 1316 O O . GLY A 1 170 ? 3.611 3.388 9.179 1.00 95.44 170 GLY A O 1
ATOM 1317 N N . MET A 1 171 ? 1.457 2.727 9.217 1.00 94.94 171 MET A N 1
ATOM 1318 C CA . MET A 1 171 ? 1.385 2.459 10.653 1.00 94.94 171 MET A CA 1
ATOM 1319 C C . MET A 1 171 ? 2.404 1.390 11.053 1.00 94.94 171 MET A C 1
ATOM 1321 O O . MET A 1 171 ? 3.256 1.651 11.889 1.00 94.94 171 MET A O 1
ATOM 1325 N N . VAL A 1 172 ? 2.413 0.227 10.397 1.00 93.56 172 VAL A N 1
ATOM 1326 C CA . VAL A 1 172 ? 3.384 -0.838 10.713 1.00 93.56 172 VAL A CA 1
ATOM 1327 C C . VAL A 1 172 ? 4.817 -0.433 10.355 1.00 93.56 172 VAL A C 1
ATOM 1329 O O . VAL A 1 172 ? 5.739 -0.673 11.130 1.00 93.56 172 VAL A O 1
ATOM 1332 N N . ALA A 1 173 ? 5.024 0.220 9.208 1.00 91.75 173 ALA A N 1
ATOM 1333 C CA . ALA A 1 173 ? 6.352 0.618 8.738 1.00 91.75 173 ALA A CA 1
ATOM 1334 C C . ALA A 1 173 ? 7.044 1.649 9.642 1.00 91.75 173 ALA A C 1
ATOM 1336 O O . ALA A 1 173 ? 8.266 1.770 9.607 1.00 91.75 173 ALA A O 1
ATOM 1337 N N . SER A 1 174 ? 6.291 2.425 10.421 1.00 91.31 174 SER A N 1
ATOM 1338 C CA . SER A 1 174 ? 6.837 3.466 11.301 1.00 91.31 174 SER A CA 1
ATOM 1339 C C . SER A 1 174 ? 7.179 2.962 12.709 1.00 91.31 174 SER A C 1
ATOM 1341 O O . SER A 1 174 ? 7.866 3.665 13.458 1.00 91.31 174 SER A O 1
ATOM 1343 N N . VAL A 1 175 ? 6.794 1.728 13.053 1.00 86.50 175 VAL A N 1
ATOM 1344 C CA . VAL A 1 175 ? 7.133 1.093 14.334 1.00 86.50 175 VAL A CA 1
ATOM 1345 C C . VAL A 1 175 ? 8.644 0.882 14.438 1.00 86.50 175 VAL A C 1
ATOM 1347 O O . VAL A 1 175 ? 9.277 0.338 13.539 1.00 86.50 175 VAL A O 1
ATOM 1350 N N . GLY A 1 176 ? 9.243 1.304 15.555 1.00 69.00 176 GLY A N 1
ATOM 1351 C CA . GLY A 1 176 ? 10.653 1.027 15.866 1.00 69.00 176 GLY A CA 1
ATOM 1352 C C . GLY A 1 176 ? 11.687 1.852 15.087 1.00 69.00 176 GLY A C 1
ATOM 1353 O O . GLY A 1 176 ? 12.873 1.761 15.387 1.00 69.00 176 GLY A O 1
ATOM 1354 N N . ASN A 1 177 ? 11.260 2.715 14.159 1.00 66.00 177 ASN A N 1
ATOM 1355 C CA . ASN A 1 177 ? 12.154 3.488 13.284 1.00 66.00 177 ASN A CA 1
ATOM 1356 C C . ASN A 1 177 ? 12.480 4.905 13.800 1.00 66.00 177 ASN A C 1
ATOM 1358 O O . ASN A 1 177 ? 12.968 5.748 13.047 1.00 66.00 177 ASN A O 1
ATOM 1362 N N . GLY A 1 178 ? 12.178 5.205 15.071 1.00 70.94 178 GLY A N 1
ATOM 1363 C CA . GLY A 1 178 ? 12.316 6.555 15.642 1.00 70.94 178 GLY A CA 1
ATOM 1364 C C . GLY A 1 178 ? 11.332 7.583 15.058 1.00 70.94 178 GLY A C 1
ATOM 1365 O O . GLY A 1 178 ? 11.458 8.777 15.317 1.00 70.94 178 GLY A O 1
ATOM 1366 N N . LEU A 1 179 ? 10.344 7.125 14.282 1.00 80.69 179 LEU A N 1
ATOM 1367 C CA . LEU A 1 179 ? 9.330 7.933 13.603 1.00 80.69 179 LEU A CA 1
ATOM 1368 C C . LEU A 1 179 ? 8.023 8.006 14.403 1.00 80.69 179 LEU A C 1
ATOM 1370 O O . LEU A 1 179 ? 6.943 7.777 13.867 1.00 80.69 179 LEU A O 1
ATOM 1374 N N . HIS A 1 180 ? 8.110 8.322 15.694 1.00 85.81 180 HIS A N 1
ATOM 1375 C CA . HIS A 1 180 ? 6.942 8.314 16.581 1.00 85.81 180 HIS A CA 1
ATOM 1376 C C . HIS A 1 180 ? 5.810 9.234 16.090 1.00 85.81 180 HIS A C 1
ATOM 1378 O O . HIS A 1 180 ? 4.662 8.814 16.049 1.00 85.81 180 HIS A O 1
ATOM 1384 N N . ILE A 1 181 ? 6.150 10.436 15.611 1.00 90.69 181 ILE A N 1
ATOM 1385 C CA . ILE A 1 181 ? 5.177 11.406 15.080 1.00 90.69 181 ILE A CA 1
ATOM 1386 C C . ILE A 1 181 ? 4.464 10.871 13.829 1.00 90.69 181 ILE A C 1
ATOM 1388 O O . ILE A 1 181 ? 3.269 11.095 13.650 1.00 90.69 181 ILE A O 1
ATOM 1392 N N . ASP A 1 182 ? 5.190 10.195 12.933 1.00 92.19 182 ASP A N 1
ATOM 1393 C CA . ASP A 1 182 ? 4.568 9.619 11.740 1.00 92.19 182 ASP A CA 1
ATOM 1394 C C . ASP A 1 182 ? 3.701 8.413 12.123 1.00 92.19 182 ASP A C 1
ATOM 1396 O O . ASP A 1 182 ? 2.586 8.303 11.624 1.00 92.19 182 ASP A O 1
ATOM 1400 N N . HIS A 1 183 ? 4.161 7.565 13.052 1.00 93.88 183 HIS A N 1
ATOM 1401 C CA . HIS A 1 183 ? 3.387 6.434 13.581 1.00 93.88 183 HIS A CA 1
ATOM 1402 C C . HIS A 1 183 ? 2.060 6.871 14.201 1.00 93.88 183 HIS A C 1
ATOM 1404 O O . HIS A 1 183 ? 1.016 6.318 13.847 1.00 93.88 183 HIS A O 1
ATOM 1410 N N . GLU A 1 184 ? 2.074 7.901 15.048 1.00 94.31 184 GLU A N 1
ATOM 1411 C CA . GLU A 1 184 ? 0.857 8.481 15.623 1.00 94.31 184 GLU A CA 1
ATOM 1412 C C . GLU A 1 184 ? -0.073 9.007 14.528 1.00 94.31 184 GLU A C 1
ATOM 1414 O O . GLU A 1 184 ? -1.254 8.665 14.505 1.00 94.31 184 GLU A O 1
ATOM 1419 N N . TRP A 1 185 ? 0.463 9.756 13.558 1.00 96.00 185 TRP A N 1
ATOM 1420 C CA . TRP A 1 185 ? -0.333 10.270 12.445 1.00 96.00 185 TRP A CA 1
ATOM 1421 C C . TRP A 1 185 ? -0.989 9.142 11.636 1.00 96.00 185 TRP A C 1
ATOM 1423 O O . TRP A 1 185 ? -2.190 9.195 11.377 1.00 96.00 185 TRP A O 1
ATOM 1433 N N . PHE A 1 186 ? -0.235 8.102 11.265 1.00 97.19 186 PHE A N 1
ATOM 1434 C CA . PHE A 1 186 ? -0.781 6.951 10.543 1.00 97.19 186 PHE A CA 1
ATOM 1435 C C . PHE A 1 186 ? -1.852 6.234 11.363 1.00 97.19 186 PHE A C 1
ATOM 1437 O O . PHE A 1 186 ? -2.903 5.904 10.819 1.00 97.19 186 PHE A O 1
ATOM 1444 N N . THR A 1 187 ? -1.617 6.045 12.661 1.00 96.31 187 THR A N 1
ATOM 1445 C CA . THR A 1 187 ? -2.566 5.404 13.576 1.00 96.31 187 THR A CA 1
ATOM 1446 C C . THR A 1 187 ? -3.867 6.202 13.672 1.00 96.31 187 THR A C 1
ATOM 1448 O O . THR A 1 187 ? -4.954 5.636 13.560 1.00 96.31 187 THR A O 1
ATOM 1451 N N . ASP A 1 188 ? -3.795 7.522 13.828 1.00 96.06 188 ASP A N 1
ATOM 1452 C CA . ASP A 1 188 ? -4.967 8.401 13.916 1.00 96.06 188 ASP A CA 1
ATOM 1453 C C . ASP A 1 188 ? -5.810 8.359 12.641 1.00 96.06 188 ASP A C 1
ATOM 1455 O O . ASP A 1 188 ? -7.029 8.165 12.692 1.00 96.06 188 ASP A O 1
ATOM 1459 N N . GLN A 1 189 ? -5.156 8.483 11.486 1.00 96.62 189 GLN A N 1
ATOM 1460 C CA . GLN A 1 189 ? -5.829 8.445 10.190 1.00 96.62 189 GLN A CA 1
ATOM 1461 C C . GLN A 1 189 ? -6.394 7.051 9.877 1.00 96.62 189 GLN A C 1
ATOM 1463 O O . GLN A 1 189 ? -7.499 6.936 9.336 1.00 96.62 189 GLN A O 1
ATOM 1468 N N . ALA A 1 190 ? -5.675 5.982 10.239 1.00 96.31 190 ALA A N 1
ATOM 1469 C CA . ALA A 1 190 ? -6.134 4.604 10.080 1.00 96.31 190 ALA A CA 1
ATOM 1470 C C . ALA A 1 190 ? -7.405 4.360 10.901 1.00 96.31 190 ALA A C 1
ATOM 1472 O O . ALA A 1 190 ? -8.383 3.830 10.374 1.00 96.31 190 ALA A O 1
ATOM 1473 N N . ARG A 1 191 ? -7.439 4.827 12.156 1.00 95.38 191 ARG A N 1
ATOM 1474 C CA . ARG A 1 191 ? -8.625 4.739 13.023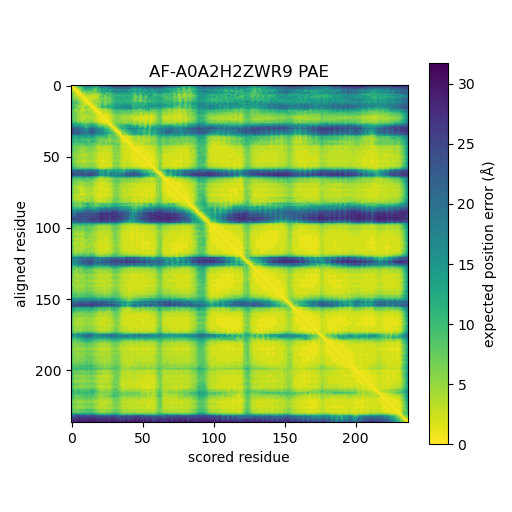 1.00 95.38 191 ARG A CA 1
ATOM 1475 C C . ARG A 1 191 ? -9.820 5.483 12.440 1.00 95.38 191 ARG A C 1
ATOM 1477 O O . ARG A 1 191 ? -10.916 4.926 12.407 1.00 95.38 191 ARG A O 1
ATOM 1484 N N . ALA A 1 192 ? -9.619 6.708 11.955 1.00 94.12 192 ALA A N 1
ATOM 1485 C CA . ALA A 1 192 ? -10.683 7.475 11.311 1.00 94.12 192 ALA A CA 1
ATOM 1486 C C . ALA A 1 192 ? -11.238 6.750 10.069 1.00 94.12 192 ALA A C 1
ATOM 1488 O O . ALA A 1 192 ? -12.454 6.648 9.904 1.00 94.12 192 ALA A O 1
ATOM 1489 N N . SER A 1 193 ? -10.355 6.180 9.244 1.00 94.12 193 SER A N 1
ATOM 1490 C CA . SER A 1 193 ? -10.735 5.430 8.037 1.00 94.12 193 SER A CA 1
ATOM 1491 C C . SER A 1 193 ? -11.474 4.130 8.372 1.00 94.12 193 SER A C 1
ATOM 1493 O O . SER A 1 193 ? -12.510 3.834 7.782 1.00 94.12 193 SER A O 1
ATOM 1495 N N . ALA A 1 194 ? -10.997 3.378 9.366 1.00 95.12 194 ALA A N 1
ATOM 1496 C CA . ALA A 1 194 ? -11.661 2.169 9.848 1.00 95.12 194 ALA A CA 1
ATOM 1497 C C . ALA A 1 194 ? -13.061 2.468 10.399 1.00 95.12 194 ALA A C 1
ATOM 1499 O O . ALA A 1 194 ? -14.010 1.752 10.085 1.00 95.12 194 ALA A O 1
ATOM 1500 N N . ALA A 1 195 ? -13.212 3.556 11.161 1.00 93.38 195 ALA A N 1
ATOM 1501 C CA . ALA A 1 195 ? -14.507 3.986 11.678 1.00 93.38 195 ALA A CA 1
ATOM 1502 C C . ALA A 1 195 ? -15.487 4.356 10.553 1.00 93.38 195 ALA A C 1
ATOM 1504 O O . ALA A 1 195 ? -16.656 3.977 10.626 1.00 93.38 195 ALA A O 1
ATOM 1505 N N . ALA A 1 196 ? -15.017 5.040 9.503 1.00 91.69 196 ALA A N 1
ATOM 1506 C CA . ALA A 1 196 ? -15.827 5.376 8.330 1.00 91.69 196 ALA A CA 1
ATOM 1507 C C . ALA A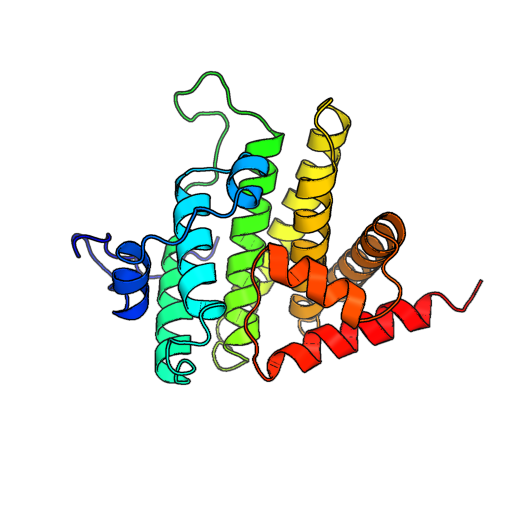 1 196 ? -16.294 4.129 7.558 1.00 91.69 196 ALA A C 1
ATOM 1509 O O . ALA A 1 196 ? -17.419 4.096 7.064 1.00 91.69 196 ALA A O 1
ATOM 1510 N N . LEU A 1 197 ? -15.463 3.084 7.516 1.00 91.38 197 LEU A N 1
ATOM 1511 C CA . LEU A 1 197 ? -15.792 1.782 6.923 1.00 91.38 197 LEU A CA 1
ATOM 1512 C C . LEU A 1 197 ? -16.570 0.856 7.878 1.00 91.38 197 LEU A C 1
ATOM 1514 O O . LEU A 1 197 ? -16.961 -0.242 7.494 1.00 91.38 197 LEU A O 1
ATOM 1518 N N . GLY A 1 198 ? -16.817 1.284 9.120 1.00 92.31 198 GLY A N 1
ATOM 1519 C CA . GLY A 1 198 ? -17.526 0.496 10.128 1.00 92.31 198 GLY A CA 1
ATOM 1520 C C . GLY A 1 198 ? 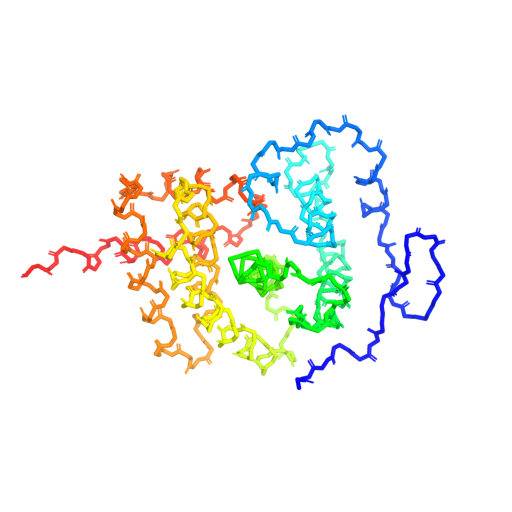-16.733 -0.691 10.692 1.00 92.31 198 GLY A C 1
ATOM 1521 O O . GLY A 1 198 ? -17.320 -1.519 11.389 1.00 92.31 198 GLY A O 1
ATOM 1522 N N . A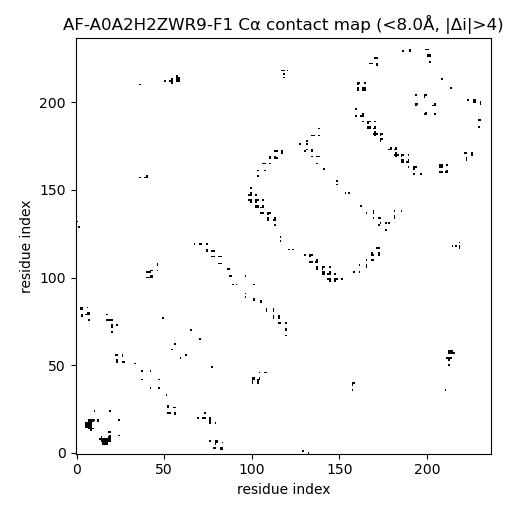LA A 1 199 ? -15.426 -0.766 10.432 1.00 94.12 199 ALA A N 1
ATOM 1523 C CA . ALA A 1 199 ? -14.545 -1.827 10.907 1.00 94.12 199 ALA A CA 1
ATOM 1524 C C . ALA A 1 199 ? -14.221 -1.654 12.401 1.00 94.12 199 ALA A C 1
ATOM 1526 O O . ALA A 1 199 ? -13.843 -0.568 12.849 1.00 94.12 199 ALA A O 1
ATOM 1527 N N . ARG A 1 200 ? -14.373 -2.726 13.188 1.00 91.62 200 ARG A N 1
ATOM 1528 C CA . ARG A 1 200 ? -14.236 -2.687 14.660 1.00 91.62 200 ARG A CA 1
ATOM 1529 C C . ARG A 1 200 ? -13.229 -3.678 15.221 1.00 91.62 200 ARG A C 1
ATOM 1531 O O . ARG A 1 200 ? -12.897 -3.603 16.401 1.00 91.62 200 ARG A O 1
ATOM 1538 N N . LYS A 1 201 ? -12.789 -4.627 14.405 1.00 93.12 201 LYS A N 1
ATOM 1539 C CA . LYS A 1 201 ? -11.826 -5.657 14.786 1.00 93.12 201 LYS A CA 1
ATOM 1540 C C . LYS A 1 201 ? -10.895 -5.974 13.626 1.00 93.12 201 LYS A C 1
ATOM 1542 O O . LYS A 1 201 ? -11.174 -5.637 12.478 1.00 93.12 201 LYS A O 1
ATOM 1547 N N . TRP A 1 202 ? -9.804 -6.666 13.943 1.00 94.50 202 TRP A N 1
ATOM 1548 C CA . TRP A 1 202 ? -8.802 -7.095 12.971 1.00 94.50 202 TRP A CA 1
ATOM 1549 C C . TRP A 1 202 ? -9.400 -7.824 11.757 1.00 94.50 202 TRP A C 1
ATOM 1551 O O . TRP A 1 202 ? -9.036 -7.503 10.630 1.00 94.50 202 TRP A O 1
ATOM 1561 N N . ASP A 1 203 ? -10.354 -8.738 11.967 1.00 94.88 203 ASP A N 1
ATOM 1562 C CA . ASP A 1 203 ? -10.977 -9.498 10.870 1.00 94.88 203 ASP A CA 1
ATOM 1563 C C . ASP A 1 203 ? -11.648 -8.594 9.821 1.00 94.88 203 ASP A C 1
ATOM 1565 O O . ASP A 1 203 ? -11.598 -8.878 8.625 1.00 94.88 203 ASP A O 1
ATOM 1569 N N . ASP A 1 204 ? -12.264 -7.493 10.264 1.00 94.81 204 ASP A N 1
ATOM 1570 C CA . ASP A 1 204 ? -12.916 -6.540 9.365 1.00 94.81 204 ASP A CA 1
ATOM 1571 C C . ASP A 1 204 ? -11.841 -5.818 8.539 1.00 94.81 204 ASP A C 1
ATOM 1573 O O . ASP A 1 204 ? -11.933 -5.724 7.316 1.00 94.81 204 ASP A O 1
ATOM 1577 N N . ILE A 1 205 ? -10.763 -5.386 9.201 1.00 95.62 205 ILE A N 1
ATOM 1578 C CA . ILE A 1 205 ? -9.633 -4.702 8.569 1.00 95.62 205 ILE A CA 1
ATOM 1579 C C . ILE A 1 205 ? -8.964 -5.588 7.525 1.00 95.62 205 ILE A C 1
ATOM 1581 O O . ILE A 1 205 ? -8.835 -5.176 6.374 1.00 95.62 205 ILE A O 1
ATOM 1585 N N . VAL A 1 206 ? -8.553 -6.804 7.893 1.00 94.88 206 VAL A N 1
ATOM 1586 C CA . VAL A 1 206 ? -7.802 -7.681 6.985 1.00 94.88 206 VAL A CA 1
ATOM 1587 C C . VAL A 1 206 ? -8.612 -8.018 5.733 1.00 94.88 206 VAL A C 1
ATOM 1589 O O . VAL A 1 206 ? -8.034 -8.116 4.650 1.00 94.88 206 VAL A O 1
ATOM 1592 N N . SER A 1 207 ? -9.944 -8.103 5.842 1.00 92.62 207 SER A N 1
ATOM 1593 C CA . SER A 1 207 ? -10.821 -8.306 4.685 1.00 92.62 207 SER A CA 1
ATOM 1594 C C . SER A 1 207 ? -10.716 -7.160 3.667 1.00 92.62 207 SER A C 1
ATOM 1596 O O . SER A 1 207 ? -10.629 -7.412 2.467 1.00 92.62 207 SER A O 1
ATOM 1598 N N . HIS A 1 208 ? -10.602 -5.911 4.133 1.00 93.06 208 HIS A N 1
ATOM 1599 C CA . HIS A 1 208 ? -10.369 -4.744 3.282 1.00 93.06 208 HIS A CA 1
ATOM 1600 C C . HIS A 1 208 ? -8.943 -4.709 2.720 1.00 93.06 208 HIS A C 1
ATOM 1602 O O . HIS A 1 208 ? -8.751 -4.400 1.545 1.00 93.06 208 HIS A O 1
ATOM 1608 N N . LEU A 1 209 ? -7.932 -5.073 3.519 1.00 93.75 209 LEU A N 1
ATOM 1609 C CA . LEU A 1 209 ? -6.534 -5.097 3.063 1.00 93.75 209 LEU A CA 1
ATOM 1610 C C . LEU A 1 209 ? -6.316 -6.108 1.928 1.00 93.75 209 LEU A C 1
ATOM 1612 O O . LEU A 1 209 ? -5.586 -5.830 0.973 1.00 93.75 209 LEU A O 1
ATOM 1616 N N . GLN A 1 210 ? -6.997 -7.254 2.003 1.00 91.62 210 GLN A N 1
ATOM 1617 C CA . GLN A 1 210 ? -6.991 -8.290 0.969 1.00 91.62 210 GLN A CA 1
ATOM 1618 C C . GLN A 1 210 ? -7.562 -7.806 -0.369 1.00 91.62 210 GLN A C 1
ATOM 1620 O O . GLN A 1 210 ? -7.155 -8.311 -1.414 1.00 91.62 210 GLN A O 1
ATOM 1625 N N . VAL A 1 211 ? -8.433 -6.793 -0.384 1.00 89.75 211 VAL A N 1
ATOM 1626 C CA . VAL A 1 211 ? -8.923 -6.208 -1.643 1.00 89.75 211 VAL A CA 1
ATOM 1627 C C . VAL A 1 211 ? -7.802 -5.503 -2.408 1.00 89.75 211 VAL A C 1
ATOM 1629 O O . VAL A 1 211 ? -7.816 -5.549 -3.634 1.00 89.75 211 VAL A O 1
ATOM 1632 N N . ILE A 1 212 ? -6.775 -4.963 -1.736 1.00 91.19 212 ILE A N 1
ATOM 1633 C CA . ILE A 1 212 ? -5.652 -4.257 -2.382 1.00 91.19 212 ILE A CA 1
ATOM 1634 C C . ILE A 1 212 ? -4.470 -5.188 -2.664 1.00 91.19 212 ILE A C 1
ATOM 1636 O O . ILE A 1 212 ? -4.153 -5.471 -3.821 1.00 91.19 212 ILE A O 1
ATOM 1640 N N . LEU A 1 213 ? -3.810 -5.671 -1.610 1.00 91.19 213 LEU A N 1
ATOM 1641 C CA . LEU A 1 213 ? -2.651 -6.554 -1.681 1.00 91.19 213 LEU A CA 1
ATOM 1642 C C . LEU A 1 213 ? -2.391 -7.152 -0.297 1.00 91.19 213 LEU A C 1
ATOM 1644 O O . LEU A 1 213 ? -2.258 -6.422 0.685 1.00 91.19 213 LEU A O 1
ATOM 1648 N N . TRP A 1 214 ? -2.298 -8.478 -0.212 1.00 91.50 214 TRP A N 1
ATOM 1649 C CA . TRP A 1 214 ? -2.115 -9.160 1.069 1.00 91.50 214 TRP A CA 1
ATOM 1650 C C . TRP A 1 214 ? -1.465 -10.527 0.900 1.00 91.50 214 TRP A C 1
ATOM 1652 O O . TRP A 1 214 ? -1.979 -11.354 0.165 1.00 91.50 214 TRP A O 1
ATOM 1662 N N . ALA A 1 215 ? -0.379 -10.802 1.604 1.00 87.19 215 ALA A N 1
ATOM 1663 C CA . ALA A 1 215 ? 0.248 -12.111 1.670 1.00 87.19 215 ALA A CA 1
ATOM 1664 C C . ALA A 1 215 ? -0.034 -12.737 3.039 1.00 87.19 215 ALA A C 1
ATOM 1666 O O . ALA A 1 215 ? 0.147 -12.089 4.070 1.00 87.19 215 ALA A O 1
ATOM 1667 N N . ARG A 1 216 ? -0.437 -14.011 3.062 1.00 84.12 216 ARG A N 1
ATOM 1668 C CA . ARG A 1 216 ? -0.582 -14.776 4.310 1.00 84.12 216 ARG A CA 1
ATOM 1669 C C . ARG A 1 216 ? 0.797 -15.201 4.808 1.00 84.12 216 ARG A C 1
ATOM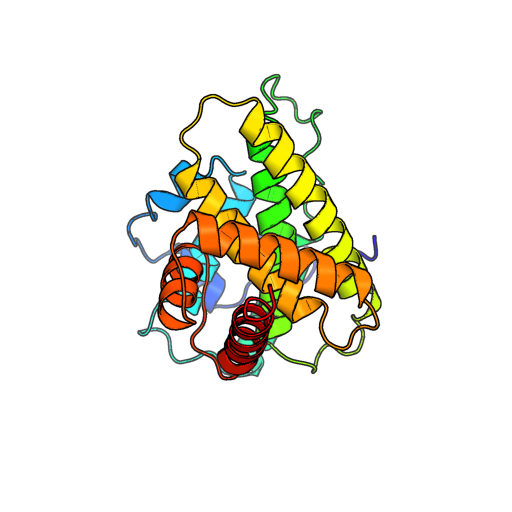 1671 O O . ARG A 1 216 ? 1.289 -16.266 4.447 1.00 84.12 216 ARG A O 1
ATOM 1678 N N . MET A 1 217 ? 1.423 -14.338 5.599 1.00 82.50 217 MET A N 1
ATOM 1679 C CA . MET A 1 217 ? 2.797 -14.486 6.083 1.00 82.50 217 MET A CA 1
ATOM 1680 C C . MET A 1 217 ? 2.854 -14.240 7.597 1.00 82.50 217 MET A C 1
ATOM 1682 O O . MET A 1 217 ? 1.971 -13.564 8.123 1.00 82.50 217 MET A O 1
ATOM 1686 N N . PRO A 1 218 ? 3.891 -14.711 8.318 1.00 84.50 218 PRO A N 1
ATOM 1687 C CA . PRO A 1 218 ? 4.022 -14.469 9.761 1.00 84.50 218 PRO A CA 1
ATOM 1688 C C . PRO A 1 218 ? 3.960 -12.986 10.166 1.00 84.50 218 PRO A C 1
ATOM 1690 O O . PRO A 1 218 ? 3.522 -12.660 11.265 1.00 84.50 218 PRO A O 1
ATOM 1693 N N . GLN A 1 219 ? 4.355 -12.076 9.273 1.00 86.50 219 GLN A N 1
ATOM 1694 C CA . GLN A 1 219 ? 4.325 -10.625 9.470 1.00 86.50 219 GLN A CA 1
ATOM 1695 C C . GLN A 1 219 ? 2.907 -10.043 9.559 1.00 86.50 219 GLN A C 1
ATOM 1697 O O . GLN A 1 219 ? 2.759 -8.902 9.989 1.00 86.50 219 GLN A O 1
ATOM 1702 N N . GLU A 1 220 ? 1.869 -10.815 9.221 1.00 89.81 220 GLU A N 1
ATOM 1703 C CA . GLU A 1 220 ? 0.473 -10.483 9.529 1.00 89.81 220 GLU A CA 1
ATOM 1704 C C . GLU A 1 220 ? 0.288 -10.142 11.015 1.00 89.81 220 GLU A C 1
ATOM 1706 O O . GLU A 1 220 ? -0.449 -9.218 11.357 1.00 89.81 220 GLU A O 1
ATOM 1711 N N . GLU A 1 221 ? 1.031 -10.821 11.890 1.00 91.06 221 GLU A N 1
ATOM 1712 C CA . GLU A 1 221 ? 1.028 -10.567 13.326 1.00 91.06 221 GLU A CA 1
ATOM 1713 C C . GLU A 1 221 ? 1.359 -9.108 13.672 1.00 91.06 221 GLU A C 1
ATOM 1715 O O . GLU A 1 221 ? 0.747 -8.533 14.568 1.00 91.06 221 GLU A O 1
ATOM 1720 N N . LEU A 1 222 ? 2.291 -8.486 12.940 1.00 91.81 222 LEU A N 1
ATOM 1721 C CA . LEU A 1 222 ? 2.681 -7.092 13.168 1.00 91.81 222 LEU A CA 1
ATOM 1722 C C . LEU A 1 222 ? 1.508 -6.152 12.886 1.00 91.81 222 LEU A C 1
ATOM 1724 O O . LEU A 1 222 ? 1.214 -5.269 13.688 1.00 91.81 222 LEU A O 1
ATOM 1728 N N . PHE A 1 223 ? 0.799 -6.378 11.778 1.00 94.69 223 PHE A N 1
ATOM 1729 C CA . PHE A 1 223 ? -0.396 -5.607 11.445 1.00 94.69 223 PHE A CA 1
ATOM 1730 C C . PHE A 1 223 ? -1.493 -5.814 12.482 1.00 94.69 223 PHE A C 1
ATOM 1732 O O . PHE A 1 223 ? -2.066 -4.832 12.954 1.00 94.69 223 PHE A O 1
ATOM 1739 N N . ARG A 1 224 ? -1.754 -7.068 12.870 1.00 95.38 224 ARG A N 1
ATOM 1740 C CA . ARG A 1 224 ? -2.771 -7.380 13.874 1.00 95.38 224 ARG A CA 1
ATOM 1741 C C . ARG A 1 224 ? -2.494 -6.658 15.188 1.00 95.38 224 ARG A C 1
ATOM 1743 O O . ARG A 1 224 ? -3.390 -6.001 15.706 1.00 95.38 224 ARG A O 1
ATOM 1750 N N . GLN A 1 225 ? -1.264 -6.717 15.692 1.00 94.56 225 GLN A N 1
ATOM 1751 C CA . GLN A 1 225 ? -0.892 -6.081 16.957 1.00 94.56 225 GLN A CA 1
ATOM 1752 C C . GLN A 1 225 ? -1.024 -4.555 16.927 1.00 94.56 225 GLN A C 1
ATOM 1754 O O . GLN A 1 225 ? -1.486 -3.971 17.908 1.00 94.56 225 GLN A O 1
ATOM 1759 N N . GLU A 1 226 ? -0.623 -3.897 15.834 1.00 94.62 226 GLU A N 1
ATOM 1760 C CA . GLU A 1 226 ? -0.807 -2.445 15.700 1.00 94.62 226 GLU A CA 1
ATOM 1761 C C . GLU A 1 226 ? -2.294 -2.076 15.658 1.00 94.62 226 GLU A C 1
ATOM 1763 O O . GLU A 1 226 ? -2.721 -1.152 16.349 1.00 94.62 226 GLU A O 1
ATOM 1768 N N . TRP A 1 227 ? -3.105 -2.831 14.915 1.00 96.38 227 TRP A N 1
ATOM 1769 C CA . TRP A 1 227 ? -4.545 -2.594 14.833 1.00 96.38 227 TRP A CA 1
ATOM 1770 C C . TRP A 1 227 ? -5.274 -2.863 16.151 1.00 96.38 227 TRP A C 1
ATOM 1772 O O . TRP A 1 227 ? -6.105 -2.057 16.563 1.00 96.38 227 TRP A O 1
ATOM 1782 N N . GLU A 1 228 ? -4.946 -3.947 16.854 1.00 95.12 228 GLU A N 1
ATOM 1783 C CA . GLU A 1 228 ? -5.488 -4.233 18.186 1.00 95.12 228 GLU A CA 1
ATOM 1784 C C . GLU A 1 228 ? -5.162 -3.103 19.168 1.00 95.12 228 GLU A C 1
ATOM 1786 O O . GLU A 1 228 ? -6.049 -2.635 19.885 1.00 95.12 228 GLU A O 1
ATOM 1791 N N . ARG A 1 229 ? -3.923 -2.593 19.151 1.00 93.25 229 ARG A N 1
ATOM 1792 C CA . ARG A 1 229 ? -3.544 -1.420 19.951 1.00 93.25 229 ARG A CA 1
ATOM 1793 C C . ARG A 1 229 ? -4.352 -0.185 19.557 1.00 93.25 229 ARG A C 1
ATOM 1795 O O . ARG A 1 229 ? -4.920 0.455 20.439 1.00 93.25 229 ARG A O 1
ATOM 1802 N N . ALA A 1 230 ? -4.476 0.101 18.262 1.00 92.88 230 ALA A N 1
ATOM 1803 C CA . ALA A 1 230 ? -5.246 1.235 17.754 1.00 92.88 230 ALA A CA 1
ATOM 1804 C C . ALA A 1 230 ? -6.726 1.184 18.183 1.00 92.88 230 ALA A C 1
ATOM 1806 O O . ALA A 1 230 ? -7.309 2.218 18.523 1.00 92.88 230 ALA A O 1
ATOM 1807 N N . PHE A 1 231 ? -7.332 -0.007 18.230 1.00 91.69 231 PHE A N 1
ATOM 1808 C CA . PHE A 1 231 ? -8.697 -0.179 18.727 1.00 91.69 231 PHE A CA 1
ATOM 1809 C C . PHE A 1 231 ? -8.799 0.030 20.243 1.00 91.69 231 PHE A C 1
ATOM 1811 O O . PHE A 1 231 ? -9.743 0.673 20.696 1.00 91.69 231 PHE A O 1
ATOM 1818 N N . VAL A 1 232 ? -7.830 -0.420 21.045 1.00 85.56 232 VAL A N 1
ATOM 1819 C CA . VAL A 1 232 ? -7.857 -0.225 22.510 1.00 85.56 232 VAL A CA 1
ATOM 1820 C C . VAL A 1 232 ? -7.767 1.255 22.896 1.00 85.56 232 VAL A C 1
ATOM 1822 O O . VAL A 1 232 ? -8.488 1.706 23.789 1.00 85.56 232 VAL A O 1
ATOM 1825 N N . THR A 1 233 ? -6.958 2.052 22.192 1.00 67.06 233 THR A N 1
ATOM 1826 C CA . THR A 1 233 ? -6.804 3.495 22.463 1.00 67.06 233 THR A CA 1
ATOM 1827 C C . THR A 1 233 ? -8.085 4.309 22.201 1.00 67.06 233 THR A C 1
ATOM 1829 O O . THR A 1 233 ? -8.141 5.484 22.546 1.00 67.06 233 THR A O 1
ATOM 1832 N N . THR A 1 234 ? -9.147 3.717 21.634 1.00 55.41 234 THR A N 1
ATOM 1833 C CA . THR A 1 234 ? -10.465 4.373 21.490 1.00 55.41 234 THR A CA 1
ATOM 1834 C C . THR A 1 234 ? -11.347 4.305 22.743 1.00 55.41 234 THR A C 1
ATOM 1836 O O . THR A 1 234 ? -12.397 4.946 22.783 1.00 55.41 234 THR A O 1
ATOM 1839 N N . SER A 1 235 ? -10.935 3.569 23.784 1.00 43.69 235 SER A N 1
ATOM 1840 C CA . SER A 1 235 ? -11.770 3.330 24.969 1.00 43.69 235 SER A CA 1
ATOM 1841 C C . SER A 1 235 ? -11.622 4.364 26.097 1.00 43.69 235 SER A C 1
ATOM 1843 O O . SER A 1 235 ? -12.213 4.178 27.162 1.00 43.69 235 SER A O 1
ATOM 1845 N N . VAL A 1 236 ? -10.884 5.457 25.886 1.00 39.03 236 VAL A N 1
ATOM 1846 C CA . VAL A 1 236 ? -10.829 6.585 26.829 1.00 39.03 236 VAL A CA 1
ATOM 1847 C C . VAL A 1 236 ? -11.452 7.800 26.148 1.00 39.03 236 VAL A C 1
ATOM 1849 O O . VAL A 1 236 ? -10.856 8.395 25.253 1.00 39.03 236 VAL A O 1
ATOM 1852 N N . ARG A 1 237 ? -12.695 8.092 26.539 1.00 35.69 237 ARG A N 1
ATOM 1853 C CA . ARG A 1 237 ? -13.390 9.354 26.265 1.00 35.69 237 ARG A CA 1
ATOM 1854 C C . ARG A 1 237 ? -13.032 10.385 27.321 1.00 35.69 237 ARG A C 1
ATOM 1856 O O . ARG A 1 237 ? -12.931 9.973 28.499 1.00 35.69 237 ARG A O 1
#

pLDDT: mean 82.01, std 14.75, range [35.69, 98.0]

Mean predicted aligned error: 7.75 Å